Protein AF-0000000076357708 (afdb_homodimer)

Foldseek 3Di:
DPPCVVLVQLVLPADDPVVLQQQAAPQPRAGEDQWWAFPVGHIHHPVRQCVVCVDVVQQADPPPRHHGPPDDGDGDVVSNVVSVVNVVSVPPVCSVVVSSCPVVVVVVVVVVPPDPPDPD/DPPCVVQVQLPLPADDPVVLQQQAAPQPRAGEDQWWAFPVGHIHHPVRQCVVCVDVVQQADPPPRHHGPPDDGDGDVVSNVVSVVNVVSVPPVCSVVVSSCPVVVVVVVVVVPPDPPPPD

InterPro domains:
  IPR001841 Zinc finger, RING-type [PS50089] (25-65)
  IPR001841 Zinc finger, RING-type [SM00184] (25-64)
  IPR013083 Zinc finger, RING/FYVE/PHD-type [G3DSA:3.30.40.10] (8-112)
  IPR017907 Zinc finger, RING-type, conserved site [PS00518] (40-49)
  IPR050143 Tripartite motif-containing [PTHR24103] (23-110)

Secondary structure (DSSP, 8-state):
-------------PPPHHHHHHTB-SSS-SB-SSEEE-TTS-EEEHHHHHHHTSSTT--B-TTT--B--S---EE-HHHHHHHHHHHHHHH-HHHHHHTTS-HHHHHHHHHSSSGGGTT-/-------------PPPHHHHHHTB-SSS-SB-SSEEE-TTS-EEEHHHHHHHT-STT--B-TTT--B--S---EE-HHHHHHHHHHHHHHH-HHHHHHTTS-HHHHHHHHHHSSGG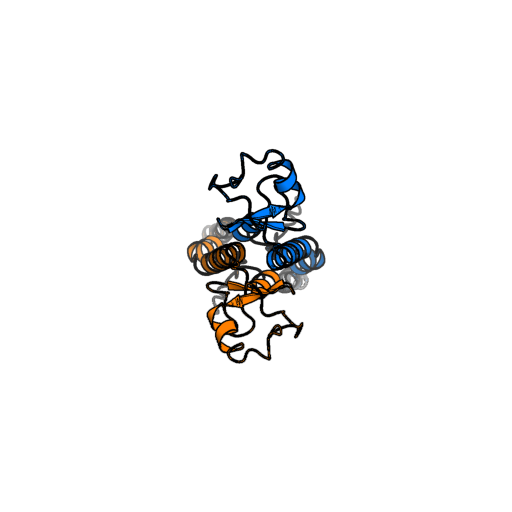GTT-

Sequence (240 aa):
MWFDVAVTLCHQQVAPQPLRTGLTCPVCPDLVKGPVSLVCGHSFCRSCLAGLWERPEAHSCPECRQVCPGGELRAGRPMDNLAEKAQNLSLDPKRGEREHRCDDHREELKSTKVHKERTLMWFDVAVTLCHQQVAPQPLRTGLTCPVCPDLVKGPVSLVCGHSFCRSCLAGLWERPEAHSCPECRQVCPGGELRAGRPMDNLAEKAQNLSLDPKRGEREHRCDDHREELKSTKVHKERTL

Radius of gyration: 24.44 Å; Cα contacts (8 Å, |Δi|>4): 299; chains: 2; bounding box: 42×80×53 Å

Nearest PDB structures (foldseek):
  6yxe-assembly2_B-2  TM=9.081E-01  e=1.737E-06  Hom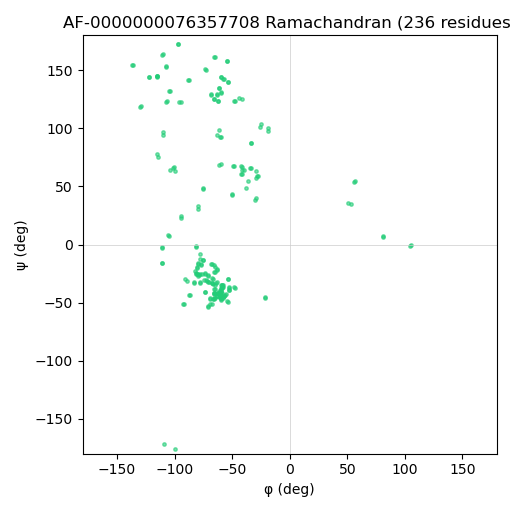o sapiens
  5fer-assembly1_A  TM=8.294E-01  e=1.083E-05  Homo sapiens
  7l3l-assembly1_A  TM=8.867E-01  e=3.002E-04  Homo sapiens
  3lrq-assembly2_B  TM=8.090E-01  e=1.750E-03  Homo sapiens
  7l3l-assembly2_C  TM=7.976E-01  e=1.165E-03  Homo sapiens

Structure (mmCIF, N/CA/C/O backbone):
data_AF-0000000076357708-model_v1
#
loop_
_entity.id
_entity.type
_entity.pdbx_description
1 polymer 'RING-type domain-containing protein'
#
loop_
_atom_site.group_PDB
_atom_site.id
_atom_site.type_symbol
_atom_site.label_atom_id
_atom_site.label_alt_id
_atom_site.label_comp_id
_atom_site.label_asym_id
_atom_site.label_entity_id
_atom_site.label_seq_id
_atom_site.pdbx_PDB_ins_code
_atom_site.Cartn_x
_atom_site.Cartn_y
_atom_site.Cartn_z
_atom_site.occupancy
_atom_site.B_iso_or_equiv
_atom_site.auth_seq_id
_atom_site.auth_comp_id
_atom_site.auth_asym_id
_atom_site.auth_atom_id
_atom_site.pdbx_PDB_model_num
ATOM 1 N N . MET A 1 1 ? 13.078 44.938 7.691 1 23.91 1 MET A N 1
ATOM 2 C CA . MET A 1 1 ? 11.68 44.594 7.883 1 23.91 1 MET A CA 1
ATOM 3 C C . MET A 1 1 ? 11.406 43.156 7.414 1 23.91 1 MET A C 1
ATOM 5 O O . MET A 1 1 ? 11.312 42.906 6.211 1 23.91 1 MET A O 1
ATOM 9 N N . TRP A 1 2 ? 12.062 42.188 8.062 1 26.44 2 TRP A N 1
ATOM 10 C CA . TRP A 1 2 ? 12.117 40.75 7.785 1 26.44 2 TRP A CA 1
ATOM 11 C C . TRP A 1 2 ? 10.727 40.125 7.883 1 26.44 2 TRP A C 1
ATOM 13 O O . TRP A 1 2 ? 10.117 40.125 8.953 1 26.44 2 TRP A O 1
ATOM 23 N N . PHE A 1 3 ? 9.812 40.469 6.934 1 28.86 3 PHE A N 1
ATOM 24 C CA . PHE A 1 3 ? 8.539 39.781 6.758 1 28.86 3 PHE A CA 1
ATOM 25 C C . PHE A 1 3 ? 8.719 38.281 6.891 1 28.86 3 PHE A C 1
ATOM 27 O O . PHE A 1 3 ? 9.32 37.625 6.023 1 28.86 3 PHE A O 1
ATOM 34 N N . ASP A 1 4 ? 9.055 37.969 8.117 1 27.17 4 ASP A N 1
ATOM 35 C CA . ASP A 1 4 ? 9.07 36.531 8.398 1 27.17 4 ASP A CA 1
ATOM 36 C C . ASP A 1 4 ? 7.777 35.875 7.914 1 27.17 4 ASP A C 1
ATOM 38 O O . ASP A 1 4 ? 6.691 36.188 8.414 1 27.17 4 ASP A O 1
ATOM 42 N N . VAL A 1 5 ? 7.586 35.844 6.602 1 30.69 5 VAL A N 1
ATOM 43 C CA . VAL A 1 5 ? 6.523 35 6.09 1 30.69 5 VAL A CA 1
ATOM 44 C C . VAL A 1 5 ? 6.535 33.656 6.84 1 30.69 5 VAL A C 1
ATOM 46 O O . VAL A 1 5 ? 7.508 32.906 6.766 1 30.69 5 VAL A O 1
ATOM 49 N N . ALA A 1 6 ? 6.336 33.812 8.172 1 30.06 6 ALA A N 1
ATOM 50 C CA . ALA A 1 6 ? 6.086 32.531 8.828 1 30.06 6 ALA A CA 1
ATOM 51 C C . ALA A 1 6 ? 5.305 31.578 7.918 1 30.06 6 ALA A C 1
ATOM 53 O O . ALA A 1 6 ? 4.191 31.891 7.492 1 30.06 6 ALA A O 1
ATOM 54 N N . VAL A 1 7 ? 5.984 31.188 6.816 1 30.47 7 VAL A N 1
ATOM 55 C CA . VAL A 1 7 ? 5.355 30.125 6.055 1 30.47 7 VAL A CA 1
ATOM 56 C C . VAL A 1 7 ? 4.758 29.094 7.008 1 30.47 7 VAL A C 1
ATOM 58 O O . VAL A 1 7 ? 5.473 28.5 7.816 1 30.47 7 VAL A O 1
ATOM 61 N N . THR A 1 8 ? 3.795 29.516 7.77 1 33.5 8 THR A N 1
ATOM 62 C CA . THR A 1 8 ? 3.031 28.469 8.438 1 33.5 8 THR A CA 1
ATOM 63 C C . THR A 1 8 ? 3.053 27.172 7.613 1 33.5 8 THR A C 1
ATOM 65 O O . THR A 1 8 ? 2.631 27.172 6.457 1 33.5 8 THR A O 1
ATOM 68 N N . LEU A 1 9 ? 4.23 26.641 7.359 1 37.12 9 LEU A N 1
ATOM 69 C CA . LEU A 1 9 ? 4.289 25.328 6.711 1 37.12 9 LEU A CA 1
ATOM 70 C C . LEU A 1 9 ? 3.074 24.484 7.082 1 37.12 9 LEU A C 1
ATOM 72 O O . LEU A 1 9 ? 3.012 23.922 8.18 1 37.12 9 LEU A O 1
ATOM 76 N N . CYS A 1 10 ? 1.863 25.109 7.176 1 41.31 10 CYS A N 1
ATOM 77 C CA . CYS A 1 10 ? 0.654 24.281 7.199 1 41.31 10 CYS A CA 1
ATOM 78 C C . CYS A 1 10 ? 0.925 22.891 6.648 1 41.31 10 CYS A C 1
ATOM 80 O O . CYS A 1 10 ? 1.603 22.75 5.633 1 41.31 10 CYS A O 1
ATOM 82 N N . HIS A 1 11 ? 1.176 21.875 7.508 1 44.34 11 HIS A N 1
ATOM 83 C CA . HIS A 1 11 ? 1.441 20.469 7.312 1 44.34 11 HIS A CA 1
ATOM 84 C C . HIS A 1 11 ? 0.751 19.938 6.055 1 44.34 11 HIS A C 1
ATOM 86 O O . HIS A 1 11 ? -0.477 19.984 5.953 1 44.34 11 HIS A O 1
ATOM 92 N N . GLN A 1 12 ? 1.092 20.406 4.93 1 50.78 12 GLN A N 1
ATOM 93 C CA . GLN A 1 12 ? 0.783 19.812 3.635 1 50.78 12 GLN A CA 1
ATOM 94 C C . GLN A 1 12 ? 0.553 18.312 3.756 1 50.78 12 GLN A C 1
ATOM 96 O O . GLN A 1 12 ? 1.161 17.656 4.602 1 50.78 12 GLN A O 1
ATOM 101 N N . GLN A 1 13 ? -0.731 17.859 3.707 1 68.5 13 GLN A N 1
ATOM 102 C CA . GLN A 1 13 ? -1.105 16.453 3.896 1 68.5 13 GLN A CA 1
ATOM 103 C C . GLN A 1 13 ? -0.273 15.547 3.004 1 68.5 13 GLN A C 1
ATOM 105 O O . GLN A 1 13 ? -0.75 15.078 1.967 1 68.5 13 GLN A O 1
ATOM 110 N N . VAL A 1 14 ? 1.026 15.789 2.928 1 82.25 14 VAL A N 1
ATOM 111 C CA . VAL A 1 14 ? 1.868 14.812 2.248 1 82.25 14 VAL A CA 1
ATOM 112 C C . VAL A 1 14 ? 1.882 13.508 3.037 1 82.25 14 VAL A C 1
ATOM 114 O O . VAL A 1 14 ? 1.462 13.469 4.195 1 82.25 14 VAL A O 1
ATOM 117 N N . ALA A 1 15 ? 2.281 12.492 2.291 1 90.5 15 ALA A N 1
ATOM 118 C CA . ALA A 1 15 ? 2.393 11.203 2.979 1 90.5 15 ALA A CA 1
ATOM 119 C C . ALA A 1 15 ? 3.432 11.266 4.094 1 90.5 15 ALA A C 1
ATOM 121 O O . ALA A 1 15 ? 4.566 11.695 3.869 1 90.5 15 ALA A O 1
ATOM 122 N N . PRO A 1 16 ? 3.055 10.953 5.281 1 90.81 16 PRO A N 1
ATOM 123 C CA . PRO A 1 16 ? 4.043 10.906 6.359 1 90.81 16 PRO A CA 1
ATOM 124 C C . PRO A 1 16 ? 5.223 9.992 6.039 1 90.81 16 PRO A C 1
ATOM 126 O O . PRO A 1 16 ? 5.074 9.023 5.285 1 90.81 16 PRO A O 1
ATOM 129 N N . GLN A 1 17 ? 6.32 10.188 6.672 1 91.25 17 GLN A N 1
ATOM 130 C CA . GLN A 1 17 ? 7.586 9.562 6.316 1 91.25 17 GLN A CA 1
ATOM 131 C C . GLN A 1 17 ? 7.48 8.039 6.387 1 91.25 17 GLN A C 1
ATOM 133 O O . GLN A 1 17 ? 7.922 7.34 5.473 1 91.25 17 GLN A O 1
ATOM 138 N N . PRO A 1 18 ? 6.922 7.441 7.43 1 94.12 18 PRO A N 1
ATOM 139 C CA . PRO A 1 18 ? 6.844 5.977 7.465 1 94.12 18 PRO A CA 1
ATOM 140 C C . PRO A 1 18 ? 6.055 5.402 6.289 1 94.12 18 PRO A C 1
ATOM 142 O O . PRO A 1 18 ? 6.406 4.344 5.766 1 94.12 18 PRO A O 1
ATOM 145 N N . LEU A 1 19 ? 5.008 6.098 5.906 1 96 19 LEU A N 1
ATOM 146 C CA . LEU A 1 19 ? 4.227 5.633 4.77 1 96 19 LEU A CA 1
ATOM 147 C C . LEU A 1 19 ? 4.973 5.879 3.461 1 96 19 LEU A C 1
ATOM 149 O O . LEU A 1 19 ? 4.965 5.027 2.568 1 96 19 LEU A O 1
ATOM 153 N N . ARG A 1 20 ? 5.602 7.02 3.359 1 95.75 20 ARG A N 1
ATOM 154 C CA . ARG A 1 20 ? 6.367 7.324 2.154 1 95.75 20 ARG A CA 1
ATOM 155 C C . ARG A 1 20 ? 7.488 6.309 1.947 1 95.75 20 ARG A C 1
ATOM 157 O O . ARG A 1 20 ? 7.715 5.848 0.828 1 95.75 20 ARG A O 1
ATOM 164 N N . THR A 1 21 ? 8.172 6.02 2.973 1 96.69 21 THR A N 1
ATOM 165 C CA . THR A 1 21 ? 9.258 5.047 2.889 1 96.69 21 THR A CA 1
ATOM 166 C C . THR A 1 21 ? 8.734 3.691 2.42 1 96.69 21 THR A C 1
ATOM 168 O O . THR A 1 21 ? 9.383 3.02 1.613 1 96.69 21 THR A O 1
ATOM 171 N N . GLY A 1 22 ? 7.535 3.318 2.889 1 97.31 22 GLY A N 1
ATOM 172 C CA . GLY A 1 22 ? 6.93 2.055 2.494 1 97.31 22 GLY A CA 1
ATOM 173 C C . GLY A 1 22 ? 6.512 2.023 1.037 1 97.31 22 GLY A C 1
ATOM 174 O O . GLY A 1 22 ? 6.309 0.95 0.466 1 97.31 22 GLY A O 1
ATOM 175 N N . LEU A 1 23 ? 6.434 3.191 0.442 1 98.19 23 LEU A N 1
ATOM 176 C CA . LEU A 1 23 ? 6.004 3.305 -0.948 1 98.19 23 LEU A CA 1
ATOM 177 C C . LEU A 1 23 ? 7.188 3.611 -1.859 1 98.19 23 LEU A C 1
ATOM 179 O O . LEU A 1 23 ? 7.012 3.838 -3.059 1 98.19 23 LEU A O 1
ATOM 183 N N . THR A 1 24 ? 8.383 3.557 -1.309 1 98.25 24 THR A N 1
ATOM 184 C CA . THR A 1 24 ? 9.602 3.904 -2.033 1 98.25 24 THR A CA 1
ATOM 185 C C . THR A 1 24 ? 10.375 2.646 -2.418 1 98.25 24 THR A C 1
ATOM 187 O O . THR A 1 24 ? 10.508 1.721 -1.615 1 98.25 24 THR A O 1
ATOM 190 N N . CYS A 1 25 ? 10.781 2.564 -3.6 1 98.38 25 CYS A N 1
ATOM 191 C CA . CYS A 1 25 ? 11.641 1.483 -4.059 1 98.38 25 CYS A CA 1
ATOM 192 C C . CYS A 1 25 ? 13.023 1.589 -3.434 1 98.38 25 CYS A C 1
ATOM 194 O O . CYS A 1 25 ? 13.711 2.598 -3.6 1 98.38 25 CYS A O 1
ATOM 196 N N . PRO A 1 26 ? 13.484 0.534 -2.863 1 97.62 26 PRO A N 1
ATOM 197 C CA . PRO A 1 26 ? 14.805 0.614 -2.223 1 97.62 26 PRO A CA 1
ATOM 198 C C . PRO A 1 26 ? 15.953 0.618 -3.23 1 97.62 26 PRO A C 1
ATOM 200 O O . PRO A 1 26 ? 17.094 0.924 -2.873 1 97.62 26 PRO A O 1
ATOM 203 N N . VAL A 1 27 ? 15.742 0.317 -4.387 1 96.81 27 VAL A N 1
ATOM 204 C CA . VAL A 1 27 ? 16.797 0.231 -5.402 1 96.81 27 VAL A CA 1
ATOM 205 C C . VAL A 1 27 ? 17 1.603 -6.039 1 96.81 27 VAL A C 1
ATOM 207 O O . VAL A 1 27 ? 18.141 2.064 -6.164 1 96.81 27 VAL A O 1
ATOM 210 N N . CYS A 1 28 ? 15.992 2.441 -6.426 1 97.56 28 CYS A N 1
ATOM 211 C CA . CYS A 1 28 ? 16.109 3.744 -7.066 1 97.56 28 CYS A CA 1
ATOM 212 C C . CYS A 1 28 ? 15.68 4.859 -6.121 1 97.56 28 CYS A C 1
ATOM 214 O O . CYS A 1 28 ? 15.906 6.039 -6.398 1 97.56 28 CYS A O 1
ATOM 216 N N . PRO A 1 29 ? 15.289 4.77 -5.145 1 97.06 29 PRO A N 1
ATOM 217 C CA . PRO A 1 29 ? 14.789 5.59 -4.043 1 97.06 29 PRO A CA 1
ATOM 218 C C . PRO A 1 29 ? 13.688 6.559 -4.48 1 97.06 29 PRO A C 1
ATOM 220 O O . PRO A 1 29 ? 13.68 7.719 -4.062 1 97.06 29 PRO A O 1
ATOM 223 N N . ASP A 1 30 ? 12.828 6.195 -5.414 1 97.88 30 ASP A N 1
ATOM 224 C CA . ASP A 1 30 ? 11.609 6.883 -5.812 1 97.88 30 ASP A CA 1
ATOM 225 C C . ASP A 1 30 ? 10.367 6.094 -5.395 1 97.88 30 ASP A C 1
ATOM 227 O O . ASP A 1 30 ? 10.469 4.922 -5.031 1 97.88 30 ASP A O 1
ATOM 231 N N . LEU A 1 31 ? 9.242 6.875 -5.438 1 98.31 31 LEU A N 1
ATOM 232 C CA . LEU A 1 31 ? 8 6.121 -5.309 1 98.31 31 LEU A CA 1
ATOM 233 C C . LEU A 1 31 ? 7.934 5 -6.34 1 98.31 31 LEU A C 1
ATOM 235 O O . LEU A 1 31 ? 8.32 5.195 -7.496 1 98.31 31 LEU A O 1
ATOM 239 N N . VAL A 1 32 ? 7.441 3.893 -5.883 1 98.38 32 VAL A N 1
ATOM 240 C CA . VAL A 1 32 ? 7.426 2.721 -6.754 1 98.38 32 VAL A CA 1
ATOM 241 C C . VAL A 1 32 ? 6.609 3.021 -8.008 1 98.38 32 VAL A C 1
ATOM 243 O O . VAL A 1 32 ? 5.602 3.729 -7.945 1 98.38 32 VAL A O 1
ATOM 246 N N . LYS A 1 33 ? 7.051 2.484 -9.125 1 97.06 33 LYS A N 1
ATOM 247 C CA . LYS A 1 33 ? 6.379 2.533 -10.422 1 97.06 33 LYS A CA 1
ATOM 248 C C . LYS A 1 33 ? 6.258 1.141 -11.031 1 97.06 33 LYS A C 1
ATOM 250 O O . LYS A 1 33 ? 7.27 0.507 -11.352 1 97.06 33 LYS A O 1
ATOM 255 N N . GLY A 1 34 ? 4.945 0.666 -11.273 1 96.31 34 GLY A N 1
ATOM 256 C CA . GLY A 1 34 ? 4.781 -0.706 -11.727 1 96.31 34 GLY A CA 1
ATOM 257 C C . GLY A 1 34 ? 5.41 -1.723 -10.789 1 96.31 34 GLY A C 1
ATOM 258 O O . GLY A 1 34 ? 6.234 -2.535 -11.211 1 96.31 34 GLY A O 1
ATOM 259 N N . PRO A 1 35 ? 5.039 -1.644 -9.609 1 96.81 35 PRO A N 1
ATOM 260 C CA . PRO A 1 35 ? 5.766 -2.391 -8.578 1 96.81 35 PRO A CA 1
ATOM 261 C C . PRO A 1 35 ? 5.5 -3.893 -8.641 1 96.81 35 PRO A C 1
ATOM 263 O O . PRO A 1 35 ? 4.438 -4.316 -9.109 1 96.81 35 PRO A O 1
ATOM 266 N N . VAL A 1 36 ? 6.48 -4.613 -8.227 1 94.44 36 VAL A N 1
ATOM 267 C CA . VAL A 1 36 ? 6.363 -6.035 -7.922 1 94.44 36 VAL A CA 1
ATOM 268 C C . VAL A 1 36 ? 6.773 -6.289 -6.473 1 94.44 36 VAL A C 1
ATOM 270 O O . VAL A 1 36 ? 7.621 -5.582 -5.926 1 94.44 36 VAL A O 1
ATOM 273 N N . SER A 1 37 ? 6.094 -7.211 -5.867 1 92.5 37 SER A N 1
ATOM 274 C CA . SER A 1 37 ? 6.402 -7.547 -4.484 1 92.5 37 SER A CA 1
ATOM 275 C C . SER A 1 37 ? 6.922 -8.977 -4.367 1 92.5 37 SER A C 1
ATOM 277 O O . SER A 1 37 ? 6.52 -9.852 -5.133 1 92.5 37 SER A O 1
ATOM 279 N N . LEU A 1 38 ? 7.828 -9.125 -3.441 1 90.5 38 LEU A N 1
ATOM 280 C CA . LEU A 1 38 ? 8.406 -10.438 -3.16 1 90.5 38 LEU A CA 1
ATOM 281 C C . LEU A 1 38 ? 7.715 -11.094 -1.977 1 90.5 38 LEU A C 1
ATOM 283 O O . LEU A 1 38 ? 6.875 -10.477 -1.318 1 90.5 38 LEU A O 1
ATOM 287 N N . VAL A 1 39 ? 8.062 -12.359 -1.733 1 87.69 39 VAL A N 1
ATOM 288 C CA . VAL A 1 39 ? 7.414 -13.141 -0.688 1 87.69 39 VAL A CA 1
ATOM 289 C C . VAL A 1 39 ? 7.727 -12.539 0.68 1 87.69 39 VAL A C 1
ATOM 291 O O . VAL A 1 39 ? 6.949 -12.695 1.627 1 87.69 39 VAL A O 1
ATOM 294 N N . CYS A 1 40 ? 8.82 -11.789 0.857 1 90.19 40 CYS A N 1
ATOM 295 C CA . CYS A 1 40 ? 9.211 -11.18 2.121 1 90.19 40 CYS A CA 1
ATOM 296 C C . CYS A 1 40 ? 8.375 -9.938 2.41 1 90.19 40 CYS A C 1
ATOM 298 O O . CYS A 1 40 ? 8.383 -9.422 3.531 1 90.19 40 CYS A O 1
ATOM 300 N N . GLY A 1 41 ? 7.719 -9.414 1.396 1 91.81 41 GLY A N 1
ATOM 301 C CA . GLY A 1 41 ? 6.859 -8.258 1.602 1 91.81 41 GLY A CA 1
ATOM 302 C C . GLY A 1 41 ? 7.473 -6.969 1.096 1 91.81 41 GLY A C 1
ATOM 303 O O . GLY A 1 41 ? 6.824 -5.918 1.122 1 91.81 41 GLY A O 1
ATOM 304 N N . HIS A 1 42 ? 8.648 -7.012 0.574 1 94.12 42 HIS A N 1
ATOM 305 C CA . HIS A 1 42 ? 9.258 -5.816 0.005 1 94.12 42 HIS A CA 1
ATOM 306 C C . HIS A 1 42 ? 8.875 -5.645 -1.461 1 94.12 42 HIS A C 1
ATOM 308 O O . HIS A 1 42 ? 8.758 -6.629 -2.195 1 94.12 42 HIS A O 1
ATOM 314 N N . SER A 1 43 ? 8.656 -4.418 -1.841 1 95.88 43 SER A N 1
ATOM 315 C CA . SER A 1 43 ? 8.258 -4.082 -3.203 1 95.88 43 SER A CA 1
ATOM 316 C C . SER A 1 43 ? 9.32 -3.248 -3.904 1 95.88 43 SER A C 1
ATOM 318 O O . SER A 1 43 ? 10.008 -2.445 -3.268 1 95.88 43 SER A O 1
ATOM 320 N N . PHE A 1 44 ? 9.445 -3.49 -5.125 1 96.62 44 PHE A N 1
ATOM 321 C CA . PHE A 1 44 ? 10.375 -2.812 -6.02 1 96.62 44 PHE A CA 1
ATOM 322 C C . PHE A 1 44 ? 9.703 -2.465 -7.34 1 96.62 44 PHE A C 1
ATOM 324 O O . PHE A 1 44 ? 8.734 -3.109 -7.738 1 96.62 44 PHE A O 1
ATOM 331 N N . CYS A 1 45 ? 10.297 -1.418 -7.914 1 97.31 45 CYS A N 1
ATOM 332 C CA . CYS A 1 45 ? 9.906 -1.291 -9.312 1 97.31 45 CYS A CA 1
ATOM 333 C C . CYS A 1 45 ? 10.234 -2.559 -10.086 1 97.31 45 CYS A C 1
ATOM 335 O O . CYS A 1 45 ? 11.289 -3.16 -9.883 1 97.31 45 CYS A O 1
ATOM 337 N N . ARG A 1 46 ? 9.375 -2.893 -10.977 1 95.44 46 ARG A N 1
ATOM 338 C CA . ARG A 1 46 ? 9.648 -4.062 -11.805 1 95.44 46 ARG A CA 1
ATOM 339 C C . ARG A 1 46 ? 10.969 -3.91 -12.547 1 95.44 46 ARG A C 1
ATOM 341 O O . ARG A 1 46 ? 11.773 -4.848 -12.602 1 95.44 46 ARG A O 1
ATOM 348 N N . SER A 1 47 ? 11.195 -2.746 -13.102 1 94.44 47 SER A N 1
ATOM 349 C CA . SER A 1 47 ? 12.406 -2.494 -13.867 1 94.44 47 SER A CA 1
ATOM 350 C C . SER A 1 47 ? 13.648 -2.572 -12.984 1 94.44 47 SER A C 1
ATOM 352 O O . SER A 1 47 ? 14.688 -3.088 -13.406 1 94.44 47 SER A O 1
ATOM 354 N N . CYS A 1 48 ? 13.578 -2.096 -11.781 1 94.5 48 CYS A N 1
ATOM 355 C CA . CYS A 1 48 ? 14.703 -2.139 -10.852 1 94.5 48 CYS A CA 1
ATOM 356 C C . CYS A 1 48 ? 15.055 -3.576 -10.492 1 94.5 48 CYS A C 1
ATOM 358 O O . CYS A 1 48 ? 16.234 -3.949 -10.492 1 94.5 48 CYS A O 1
ATOM 360 N N . LEU A 1 49 ? 14.07 -4.344 -10.195 1 92.88 49 LEU A N 1
ATOM 361 C CA . LEU A 1 49 ? 14.328 -5.727 -9.805 1 92.88 49 LEU A CA 1
ATOM 362 C C . LEU A 1 49 ? 14.891 -6.523 -10.977 1 92.88 49 LEU A C 1
ATOM 364 O O . LEU A 1 49 ? 15.797 -7.34 -10.797 1 92.88 49 LEU A O 1
ATOM 368 N N . ALA A 1 50 ? 14.219 -6.34 -12.117 1 89.88 50 ALA A N 1
ATOM 369 C CA . ALA A 1 50 ? 14.68 -7.043 -13.312 1 89.88 50 ALA A CA 1
ATOM 370 C C . ALA A 1 50 ? 16.156 -6.785 -13.562 1 89.88 50 ALA A C 1
ATOM 372 O O . ALA A 1 50 ? 16.906 -7.691 -13.945 1 89.88 50 ALA A O 1
ATOM 373 N N . GLY A 1 51 ? 16.547 -5.594 -13.328 1 87.75 51 GLY A N 1
ATOM 374 C CA . GLY A 1 51 ? 17.953 -5.223 -13.508 1 87.75 51 GLY A CA 1
ATOM 375 C C . GLY A 1 51 ? 18.875 -5.918 -12.523 1 87.75 51 GLY A C 1
ATOM 376 O O . GLY A 1 51 ? 19.984 -6.301 -12.883 1 87.75 51 GLY A O 1
ATOM 377 N N . LEU A 1 52 ? 18.453 -6.148 -11.367 1 88.19 52 LEU A N 1
ATOM 378 C CA . LEU A 1 52 ? 19.266 -6.738 -10.312 1 88.19 52 LEU A CA 1
ATOM 379 C C . LEU A 1 52 ? 19.297 -8.258 -10.43 1 88.19 52 LEU A C 1
ATOM 381 O O . LEU A 1 52 ? 20.266 -8.906 -10.039 1 88.19 52 LEU A O 1
ATOM 385 N N . TRP A 1 53 ? 18.172 -8.828 -10.898 1 86 53 TRP A N 1
ATOM 386 C CA . TRP A 1 53 ? 18.047 -10.281 -10.945 1 86 53 TRP A CA 1
ATOM 387 C C . TRP A 1 53 ? 18.438 -10.82 -12.312 1 86 53 TRP A C 1
ATOM 389 O O . TRP A 1 53 ? 18.031 -11.914 -12.703 1 86 53 TRP A O 1
ATOM 399 N N . GLU A 1 54 ? 19.203 -10.172 -13.125 1 78.88 54 GLU A N 1
ATOM 400 C CA . GLU A 1 54 ? 19.656 -10.602 -14.445 1 78.88 54 GLU A CA 1
ATOM 401 C C . GLU A 1 54 ? 20.312 -11.977 -14.391 1 78.88 54 GLU A C 1
ATOM 403 O O . GLU A 1 54 ? 20.234 -12.75 -15.344 1 78.88 54 GLU A O 1
ATOM 408 N N . ARG A 1 55 ? 20.922 -12.281 -13.203 1 68.44 55 ARG A N 1
ATOM 409 C CA . ARG A 1 55 ? 21.5 -13.625 -13.102 1 68.44 55 ARG A CA 1
ATOM 410 C C . ARG A 1 55 ? 20.656 -14.5 -12.18 1 68.44 55 ARG A C 1
ATOM 412 O O . ARG A 1 55 ? 20.234 -14.062 -11.109 1 68.44 55 ARG A O 1
ATOM 419 N N . PRO A 1 56 ? 20.219 -15.539 -12.656 1 59.03 56 PRO A N 1
ATOM 420 C CA . PRO A 1 56 ? 19.281 -16.438 -11.992 1 59.03 56 PRO A CA 1
ATOM 421 C C . PRO A 1 56 ? 19.672 -16.766 -10.555 1 59.03 56 PRO A C 1
ATOM 423 O O . PRO A 1 56 ? 18.812 -16.984 -9.703 1 59.03 56 PRO A O 1
ATOM 426 N N . GLU A 1 57 ? 20.969 -16.906 -10.398 1 60.72 57 GLU A N 1
ATOM 427 C CA . GLU A 1 57 ? 21.391 -17.516 -9.141 1 60.72 57 GLU A CA 1
ATOM 428 C C . GLU A 1 57 ? 21.031 -16.625 -7.949 1 60.72 57 GLU A C 1
ATOM 430 O O . GLU A 1 57 ? 20.891 -17.125 -6.828 1 60.72 57 GLU A O 1
ATOM 435 N N . ALA A 1 58 ? 20.797 -15.32 -8.281 1 62.06 58 ALA A N 1
ATOM 436 C CA . ALA A 1 58 ? 20.672 -14.531 -7.059 1 62.06 58 ALA A CA 1
ATOM 437 C C . ALA A 1 58 ? 19.266 -13.969 -6.902 1 62.06 58 ALA A C 1
ATOM 439 O O . ALA A 1 58 ? 18.922 -12.953 -7.508 1 62.06 58 ALA A O 1
ATOM 440 N N . HIS A 1 59 ? 18.25 -14.852 -6.5 1 83.81 59 HIS A N 1
ATOM 441 C CA . HIS A 1 59 ? 16.922 -14.281 -6.312 1 83.81 59 HIS A CA 1
ATOM 442 C C . HIS A 1 59 ? 16.641 -14.023 -4.84 1 83.81 59 HIS A C 1
ATOM 444 O O . HIS A 1 59 ? 15.883 -14.773 -4.207 1 83.81 59 HIS A O 1
ATOM 450 N N . SER A 1 60 ? 17.469 -13.148 -4.359 1 88.88 60 SER A N 1
ATOM 451 C CA . SER A 1 60 ? 17.188 -12.68 -3.006 1 88.88 60 SER A CA 1
ATOM 452 C C . SER A 1 60 ? 16.656 -11.25 -3.01 1 88.88 60 SER A C 1
ATOM 454 O O . SER A 1 60 ? 16.922 -10.492 -3.949 1 88.88 60 SER A O 1
ATOM 456 N N . CYS A 1 61 ? 15.945 -10.977 -2.053 1 92.75 61 CYS A N 1
ATOM 457 C CA . CYS A 1 61 ? 15.414 -9.625 -1.925 1 92.75 61 CYS A CA 1
ATOM 458 C C . CYS A 1 61 ? 16.547 -8.617 -1.754 1 92.75 61 CYS A C 1
ATOM 460 O O . CYS A 1 61 ? 17.359 -8.742 -0.843 1 92.75 61 CYS A O 1
ATOM 462 N N . PRO A 1 62 ? 16.578 -7.59 -2.506 1 92.81 62 PRO A N 1
ATOM 463 C CA . PRO A 1 62 ? 17.625 -6.578 -2.377 1 92.81 62 PRO A CA 1
ATOM 464 C C . PRO A 1 62 ? 17.609 -5.879 -1.019 1 92.81 62 PRO A C 1
ATOM 466 O O . PRO A 1 62 ? 18.625 -5.328 -0.589 1 92.81 62 PRO A O 1
ATOM 469 N N . GLU A 1 63 ? 16.5 -5.926 -0.391 1 94.56 63 GLU A N 1
ATOM 470 C CA . GLU A 1 63 ? 16.359 -5.195 0.865 1 94.56 63 GLU A CA 1
ATOM 471 C C . GLU A 1 63 ? 16.719 -6.074 2.061 1 94.56 63 GLU A C 1
ATOM 473 O O . GLU A 1 63 ? 17.547 -5.699 2.883 1 94.56 63 GLU A O 1
ATOM 478 N N . CYS A 1 64 ? 16.188 -7.25 2.211 1 94.06 64 CYS A N 1
ATOM 479 C CA . CYS A 1 64 ? 16.359 -8.047 3.42 1 94.06 64 CYS A CA 1
ATOM 480 C C . CYS A 1 64 ? 17.219 -9.273 3.15 1 94.06 64 CYS A C 1
ATOM 482 O O . CYS A 1 64 ? 17.578 -10.008 4.078 1 94.06 64 CYS A O 1
ATOM 484 N N . ARG A 1 65 ? 17.438 -9.672 1.917 1 92 65 ARG A N 1
ATOM 485 C CA . ARG A 1 65 ? 18.328 -10.727 1.454 1 92 65 ARG A CA 1
ATOM 486 C C . ARG A 1 65 ? 17.672 -12.094 1.598 1 92 65 ARG A C 1
ATOM 488 O O . ARG A 1 65 ? 18.328 -13.125 1.459 1 92 65 ARG A O 1
ATOM 495 N N . GLN A 1 66 ? 16.469 -12.039 1.937 1 91.44 66 GLN A N 1
ATOM 496 C CA . GLN A 1 66 ? 15.766 -13.32 1.939 1 91.44 66 GLN A CA 1
ATOM 497 C C . GLN A 1 66 ? 15.734 -13.938 0.543 1 91.44 66 GLN A C 1
ATOM 499 O O . GLN A 1 66 ? 15.469 -13.242 -0.44 1 91.44 66 GLN A O 1
ATOM 504 N N . VAL A 1 67 ? 16.031 -15.219 0.507 1 88.81 67 VAL A N 1
ATOM 505 C CA . VAL A 1 67 ? 15.992 -15.922 -0.77 1 88.81 67 VAL A CA 1
ATOM 506 C C . VAL A 1 67 ? 14.555 -15.977 -1.285 1 88.81 67 VAL A C 1
ATOM 508 O O . VAL A 1 67 ? 13.633 -16.281 -0.53 1 88.81 67 VAL A O 1
ATOM 511 N N . CYS A 1 68 ? 14.406 -15.508 -2.467 1 85.69 68 CYS A N 1
ATOM 512 C CA . CYS A 1 68 ? 13.102 -15.516 -3.119 1 85.69 68 CYS A CA 1
ATOM 513 C C . CYS A 1 68 ? 13.07 -16.516 -4.266 1 85.69 68 CYS A C 1
ATOM 515 O O . CYS A 1 68 ? 13.703 -16.297 -5.301 1 85.69 68 CYS A O 1
ATOM 517 N N . PRO A 1 69 ? 12.602 -17.719 -3.93 1 72.88 69 PRO A N 1
ATOM 518 C CA . PRO A 1 69 ? 12.586 -18.703 -5.02 1 72.88 69 PRO A CA 1
ATOM 519 C C . PRO A 1 69 ? 11.984 -18.141 -6.305 1 72.88 69 PRO A C 1
ATOM 521 O O . PRO A 1 69 ? 11.148 -17.234 -6.258 1 72.88 69 PRO A O 1
ATOM 524 N N . GLY A 1 70 ? 12.75 -18.203 -7.375 1 62.78 70 GLY A N 1
ATOM 525 C CA . GLY A 1 70 ? 12.453 -17.797 -8.734 1 62.78 70 GLY A CA 1
ATOM 526 C C . GLY A 1 70 ? 11.016 -18.062 -9.141 1 62.78 70 GLY A C 1
ATOM 527 O O . GLY A 1 70 ? 10.672 -19.188 -9.516 1 62.78 70 GLY A O 1
ATOM 528 N N . GLY A 1 71 ? 10.031 -17.5 -8.297 1 60.84 71 GLY A N 1
ATOM 529 C CA . GLY A 1 71 ? 8.625 -17.609 -8.641 1 60.84 71 GLY A CA 1
ATOM 530 C C . GLY A 1 71 ? 8.008 -16.297 -9.062 1 60.84 71 GLY A C 1
ATOM 531 O O . GLY A 1 71 ? 8.719 -15.328 -9.328 1 60.84 71 GLY A O 1
ATOM 532 N N . GLU A 1 72 ? 6.652 -16.391 -9.203 1 63.19 72 GLU A N 1
ATOM 533 C CA . GLU A 1 72 ? 5.824 -15.344 -9.797 1 63.19 72 GLU A CA 1
ATOM 534 C C . GLU A 1 72 ? 5.867 -14.062 -8.969 1 63.19 72 GLU A C 1
ATOM 536 O O . GLU A 1 72 ? 5.516 -14.07 -7.789 1 63.19 72 GLU A O 1
ATOM 541 N N . LEU A 1 73 ? 6.812 -13.195 -9.422 1 78.12 73 LEU A N 1
ATOM 542 C CA . LEU A 1 73 ? 6.668 -11.805 -9 1 78.12 73 LEU A CA 1
ATOM 543 C C . LEU A 1 73 ? 5.211 -11.367 -9.062 1 78.12 73 LEU A C 1
ATOM 545 O O . LEU A 1 73 ? 4.484 -11.742 -9.984 1 78.12 73 LEU A O 1
ATOM 549 N N . ARG A 1 74 ? 4.828 -10.891 -7.918 1 80.81 74 ARG A N 1
ATOM 550 C CA . ARG A 1 74 ? 3.432 -10.461 -7.895 1 80.81 74 ARG A CA 1
ATOM 551 C C . ARG A 1 74 ? 3.314 -8.961 -8.148 1 80.81 74 ARG A C 1
ATOM 553 O O . ARG A 1 74 ? 4.023 -8.164 -7.535 1 80.81 74 ARG A O 1
ATOM 560 N N . ALA A 1 75 ? 2.496 -8.766 -9.25 1 86.69 75 ALA A N 1
ATOM 561 C CA . ALA A 1 75 ? 2.213 -7.359 -9.508 1 86.69 75 ALA A CA 1
ATOM 562 C C . ALA A 1 75 ? 1.512 -6.715 -8.312 1 86.69 75 ALA A C 1
ATOM 564 O O . ALA A 1 75 ? 0.594 -7.301 -7.734 1 86.69 75 ALA A O 1
ATOM 565 N N . GLY A 1 76 ? 2.043 -5.605 -7.93 1 92.12 76 GLY A N 1
ATOM 566 C CA . GLY A 1 76 ? 1.496 -4.902 -6.777 1 92.12 76 GLY A CA 1
ATOM 567 C C . GLY A 1 76 ? 0.601 -3.738 -7.16 1 92.12 76 GLY A C 1
ATOM 568 O O . GLY A 1 76 ? 0.898 -2.588 -6.836 1 92.12 76 GLY A O 1
ATOM 569 N N . ARG A 1 77 ? -0.566 -4.039 -7.789 1 92.88 77 ARG A N 1
ATOM 570 C CA . ARG A 1 77 ? -1.46 -2.98 -8.25 1 92.88 77 ARG A CA 1
ATOM 571 C C . ARG A 1 77 ? -1.916 -2.105 -7.086 1 92.88 77 ARG A C 1
ATOM 573 O O . ARG A 1 77 ? -1.964 -0.88 -7.203 1 92.88 77 ARG A O 1
ATOM 580 N N . PRO A 1 78 ? -2.227 -2.744 -5.953 1 96 78 PRO A N 1
ATOM 581 C CA . PRO A 1 78 ? -2.566 -1.872 -4.824 1 96 78 PRO A CA 1
ATOM 582 C C . PRO A 1 78 ? -1.437 -0.911 -4.461 1 96 78 PRO A C 1
ATOM 584 O O . PRO A 1 78 ? -1.694 0.238 -4.09 1 96 78 PRO A O 1
ATOM 587 N N . MET A 1 79 ? -0.184 -1.366 -4.566 1 96.88 79 MET A N 1
ATOM 588 C CA . MET A 1 79 ? 0.973 -0.52 -4.289 1 96.88 79 MET A CA 1
ATOM 589 C C . MET A 1 79 ? 1.07 0.617 -5.305 1 96.88 79 MET A C 1
ATOM 591 O O . MET A 1 79 ? 1.418 1.744 -4.945 1 96.88 79 MET A O 1
ATOM 595 N N . ASP A 1 80 ? 0.825 0.3 -6.52 1 97.25 80 ASP A N 1
ATOM 596 C CA . ASP A 1 80 ? 0.802 1.316 -7.566 1 97.25 80 ASP A CA 1
ATOM 597 C C . ASP A 1 80 ? -0.228 2.4 -7.262 1 97.25 80 ASP A C 1
ATOM 599 O O . ASP A 1 80 ? 0.064 3.592 -7.375 1 97.25 80 ASP A O 1
ATOM 603 N N . ASN A 1 81 ? -1.405 2.037 -6.863 1 96.56 81 ASN A N 1
ATOM 604 C CA . ASN A 1 81 ? -2.477 2.961 -6.512 1 96.56 81 ASN A CA 1
ATOM 605 C C . ASN A 1 81 ? -2.07 3.879 -5.359 1 96.56 81 ASN A C 1
ATOM 607 O O . ASN A 1 81 ? -2.299 5.09 -5.418 1 96.56 81 ASN A O 1
ATOM 611 N N . LEU A 1 82 ? -1.481 3.283 -4.344 1 97.94 82 LEU A N 1
ATOM 612 C CA . LEU A 1 82 ? -1.076 4.062 -3.178 1 97.94 82 LEU A CA 1
ATOM 613 C C . LEU A 1 82 ? 0.03 5.047 -3.539 1 97.94 82 LEU A C 1
ATOM 615 O O . LEU A 1 82 ? 0.029 6.188 -3.072 1 97.94 82 LEU A O 1
ATOM 619 N N . ALA A 1 83 ? 0.977 4.574 -4.328 1 98.06 83 ALA A N 1
ATOM 620 C CA . ALA A 1 83 ? 2.055 5.457 -4.766 1 98.06 83 ALA A CA 1
ATOM 621 C C . ALA A 1 83 ? 1.506 6.648 -5.543 1 98.06 83 ALA A C 1
ATOM 623 O O . ALA A 1 83 ? 1.976 7.777 -5.379 1 98.06 83 ALA A O 1
ATOM 624 N N . GLU A 1 84 ? 0.555 6.395 -6.355 1 97.12 84 GLU A N 1
ATOM 625 C CA . GLU A 1 84 ? -0.083 7.465 -7.113 1 97.12 84 GLU A CA 1
ATOM 626 C C . GLU A 1 84 ? -0.783 8.453 -6.188 1 97.12 84 GLU A C 1
ATOM 628 O O . GLU A 1 84 ? -0.704 9.672 -6.391 1 97.12 84 GLU A O 1
ATOM 633 N N . LYS A 1 85 ? -1.472 7.953 -5.254 1 96.19 85 LYS A N 1
ATOM 634 C CA . LYS A 1 85 ? -2.137 8.828 -4.289 1 96.19 85 LYS A CA 1
ATOM 635 C C . LYS A 1 85 ? -1.125 9.672 -3.527 1 96.19 85 LYS A C 1
ATOM 637 O O . LYS A 1 85 ? -1.345 10.867 -3.312 1 96.19 85 LYS A O 1
ATOM 642 N N . ALA A 1 86 ? -0.063 9.055 -3.135 1 95.94 86 ALA A N 1
ATOM 643 C CA . ALA A 1 86 ? 0.999 9.781 -2.445 1 95.94 86 ALA A CA 1
ATOM 644 C C . ALA A 1 86 ? 1.579 10.883 -3.332 1 95.94 86 ALA A C 1
ATOM 646 O O . ALA A 1 86 ? 1.828 12 -2.869 1 95.94 86 ALA A O 1
ATOM 647 N N . GLN A 1 87 ? 1.784 10.562 -4.547 1 95.06 87 GLN A N 1
ATOM 648 C CA . GLN A 1 87 ? 2.314 11.531 -5.5 1 95.06 87 GLN A CA 1
ATOM 649 C C . GLN A 1 87 ? 1.358 12.703 -5.68 1 95.06 87 GLN A C 1
ATOM 651 O O . GLN A 1 87 ? 1.788 13.859 -5.715 1 95.06 87 GLN A O 1
ATOM 656 N N . ASN A 1 88 ? 0.059 12.453 -5.758 1 93.69 88 ASN A N 1
ATOM 657 C CA . ASN A 1 88 ? -0.956 13.477 -5.965 1 93.69 88 ASN A CA 1
ATOM 658 C C . ASN A 1 88 ? -1.068 14.406 -4.754 1 93.69 88 ASN A C 1
ATOM 660 O O . ASN A 1 88 ? -1.373 15.594 -4.902 1 93.69 88 ASN A O 1
ATOM 664 N N . LEU A 1 89 ? -0.829 13.836 -3.57 1 89.06 89 LEU A N 1
ATOM 665 C CA . LEU A 1 89 ? -0.812 14.641 -2.354 1 89.06 89 LEU A CA 1
ATOM 666 C C . LEU A 1 89 ? 0.322 15.664 -2.393 1 89.06 89 LEU A C 1
ATOM 668 O O . LEU A 1 89 ? 0.191 16.766 -1.851 1 89.06 89 LEU A O 1
ATOM 672 N N . SER A 1 90 ? 1.378 15.312 -3.002 1 84.88 90 SER A N 1
ATOM 673 C CA . SER A 1 90 ? 2.553 16.172 -3.057 1 84.88 90 SER A CA 1
ATOM 674 C C . SER A 1 90 ? 2.402 17.25 -4.129 1 84.88 90 SER A C 1
ATOM 676 O O . SER A 1 90 ? 3.068 18.281 -4.074 1 84.88 90 SER A O 1
ATOM 678 N N . LEU A 1 91 ? 1.594 17 -5.137 1 81.69 91 LEU A N 1
ATOM 679 C CA . LEU A 1 91 ? 1.463 17.922 -6.266 1 81.69 91 LEU A CA 1
ATOM 680 C C . LEU A 1 91 ? 0.349 18.922 -6.02 1 81.69 91 LEU A C 1
ATOM 682 O O . LEU A 1 91 ? 0.235 19.922 -6.746 1 81.69 91 LEU A O 1
ATOM 686 N N . ASP A 1 92 ? -0.639 18.625 -5.312 1 67.44 92 ASP A N 1
ATOM 687 C CA . ASP A 1 92 ? -1.77 19.531 -5.129 1 67.44 92 ASP A CA 1
ATOM 688 C C . ASP A 1 92 ? -1.325 20.844 -4.48 1 67.44 92 ASP A C 1
ATOM 690 O O . ASP A 1 92 ? -1.029 20.875 -3.285 1 67.44 92 ASP A O 1
ATOM 694 N N . PRO A 1 93 ? -1.007 21.828 -5.336 1 57.22 93 PRO A N 1
ATOM 695 C CA . PRO A 1 93 ? -0.652 23.156 -4.855 1 57.22 93 PRO A CA 1
ATOM 696 C C . PRO A 1 93 ? -1.714 23.75 -3.934 1 57.22 93 PRO A C 1
ATOM 698 O O . PRO A 1 93 ? -1.385 24.516 -3.016 1 57.22 93 PRO A O 1
ATOM 701 N N . LYS A 1 94 ? -2.939 23.656 -4.457 1 56.88 94 LYS A N 1
ATOM 702 C CA . LYS A 1 94 ? -4.008 24.297 -3.689 1 56.88 94 LYS A CA 1
ATOM 703 C C . LYS A 1 94 ? -4.051 23.766 -2.26 1 56.88 94 LYS A C 1
ATOM 705 O O . LYS A 1 94 ? -4.531 24.453 -1.352 1 56.88 94 LYS A O 1
ATOM 710 N N . ARG A 1 95 ? -3.887 22.453 -2.336 1 51.62 95 ARG A N 1
ATOM 711 C CA . ARG A 1 95 ? -3.82 21.906 -0.981 1 51.62 95 ARG A CA 1
ATOM 712 C C . ARG A 1 95 ? -2.676 22.531 -0.196 1 51.62 95 ARG A C 1
ATOM 714 O O . ARG A 1 95 ? -2.809 22.812 1 1 51.62 95 ARG A O 1
ATOM 721 N N . GLY A 1 96 ? -1.7 22.75 -1.063 1 45.5 96 GLY A N 1
ATOM 722 C CA . GLY A 1 96 ? -0.612 23.516 -0.47 1 45.5 96 GLY A CA 1
ATOM 723 C C . GLY A 1 96 ? -0.987 24.953 -0.162 1 45.5 96 GLY A C 1
ATOM 724 O O . GLY A 1 96 ? -0.51 25.516 0.818 1 45.5 96 GLY A O 1
ATOM 725 N N . GLU A 1 97 ? -1.615 25.562 -1.125 1 47.41 97 GLU A N 1
ATOM 726 C CA . GLU A 1 97 ? -2.018 26.953 -0.972 1 47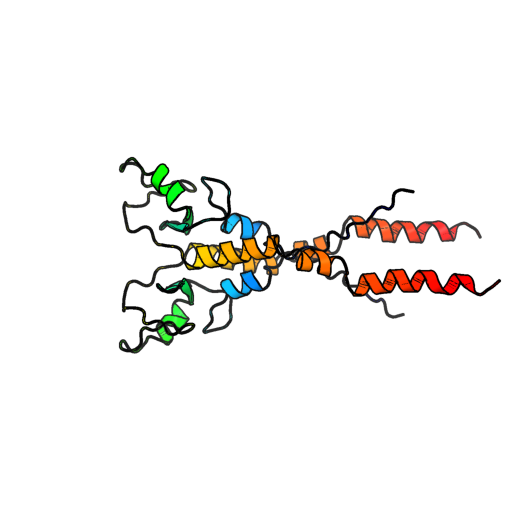.41 97 GLU A CA 1
ATOM 727 C C . GLU A 1 97 ? -3.16 27.094 0.028 1 47.41 97 GLU A C 1
ATOM 729 O O . GLU A 1 97 ? -3.262 28.094 0.729 1 47.41 97 GLU A O 1
ATOM 734 N N . ARG A 1 98 ? -4.223 26.312 -0.232 1 46.28 98 ARG A N 1
ATOM 735 C CA . ARG A 1 98 ? -5.387 26.438 0.639 1 46.28 98 ARG A CA 1
ATOM 736 C C . ARG A 1 98 ? -4.996 26.281 2.104 1 46.28 98 ARG A C 1
ATOM 738 O O . ARG A 1 98 ? -5.664 26.812 2.992 1 46.28 98 ARG A O 1
ATOM 745 N N . GLU A 1 99 ? -4.094 25.391 2.113 1 43.47 99 GLU A N 1
ATOM 746 C CA . GLU A 1 99 ? -3.699 25.156 3.498 1 43.47 99 GLU A CA 1
ATOM 747 C C . GLU A 1 99 ? -2.92 26.344 4.055 1 43.47 99 GLU A C 1
ATOM 749 O O . GLU A 1 99 ? -2.527 26.344 5.223 1 43.47 99 GLU A O 1
ATOM 754 N N . HIS A 1 100 ? -2.283 27.031 3.146 1 42.56 100 HIS A N 1
ATOM 755 C CA . HIS A 1 100 ? -1.694 28.281 3.619 1 42.56 100 HIS A CA 1
ATOM 756 C C . HIS A 1 100 ? -2.764 29.234 4.156 1 42.56 100 HIS A C 1
ATOM 758 O O . HIS A 1 100 ? -2.459 30.141 4.918 1 42.56 100 HIS A O 1
ATOM 764 N N . ARG A 1 101 ? -3.887 29.344 3.5 1 39.31 101 ARG A N 1
ATOM 765 C CA . ARG A 1 101 ? -4.914 30.188 4.102 1 39.31 101 ARG A CA 1
ATOM 766 C C . ARG A 1 101 ? -5.574 29.484 5.285 1 39.31 101 ARG A C 1
ATOM 768 O O . ARG A 1 101 ? -6.48 28.672 5.105 1 39.31 101 ARG A O 1
ATOM 775 N N . CYS A 1 102 ? -4.781 28.984 6.09 1 39.91 102 CYS A N 1
ATOM 776 C CA . CYS A 1 102 ? -5.582 28.547 7.23 1 39.91 102 CYS A CA 1
ATOM 777 C C . CYS A 1 102 ? -6.754 29.484 7.469 1 39.91 102 CYS A C 1
ATOM 779 O O . CYS A 1 102 ? -6.559 30.703 7.605 1 39.91 102 CYS A O 1
ATOM 781 N N . ASP A 1 103 ? -7.836 29.188 6.789 1 36.72 103 ASP A N 1
ATOM 782 C CA . ASP A 1 103 ? -9.016 30.031 6.91 1 36.72 103 ASP A CA 1
ATOM 783 C C . ASP A 1 103 ? -8.984 30.828 8.211 1 36.72 103 ASP A C 1
ATOM 785 O O . ASP A 1 103 ? -9.43 31.984 8.258 1 36.72 103 ASP A O 1
ATOM 789 N N . ASP A 1 104 ? -8.641 30.031 9.266 1 37.72 104 ASP A N 1
ATOM 790 C CA . ASP A 1 104 ? -8.734 30.719 10.555 1 37.72 104 ASP A CA 1
ATOM 791 C C . ASP A 1 104 ? -7.641 31.766 10.703 1 37.72 104 ASP A C 1
ATOM 793 O O . ASP A 1 104 ? -7.711 32.625 11.586 1 37.72 104 ASP A O 1
ATOM 797 N N . HIS A 1 105 ? -6.461 31.391 10.031 1 39.38 105 HIS A N 1
ATOM 798 C CA . HIS A 1 105 ? -5.438 32.406 10.203 1 39.38 105 HIS A CA 1
ATOM 799 C C . HIS A 1 105 ? -5.742 33.656 9.359 1 39.38 105 HIS A C 1
ATOM 801 O O . HIS A 1 105 ? -5.035 34.656 9.445 1 39.38 105 HIS A O 1
ATOM 807 N N . ARG A 1 106 ? -6.457 33.375 8.367 1 38.31 106 ARG A N 1
ATOM 808 C CA . ARG A 1 106 ? -6.805 34.594 7.621 1 38.31 106 ARG A CA 1
ATOM 809 C C . ARG A 1 106 ? -7.57 35.562 8.5 1 38.31 106 ARG A C 1
ATOM 811 O O . ARG A 1 106 ? -7.422 36.781 8.359 1 38.31 106 ARG A O 1
ATOM 818 N N . GLU A 1 107 ? -8.344 34.938 9.328 1 38.59 107 GLU A N 1
ATOM 819 C CA . GLU A 1 107 ? -9.258 35.844 10.016 1 38.59 107 GLU A CA 1
ATOM 820 C C . GLU A 1 107 ? -8.562 36.594 11.148 1 38.59 107 GLU A C 1
ATOM 822 O O . GLU A 1 107 ? -9.039 37.656 11.602 1 38.59 107 GLU A O 1
ATOM 827 N N . GLU A 1 108 ? -7.496 35.969 11.664 1 40.59 108 GLU A N 1
ATOM 828 C CA . GLU A 1 108 ? -6.934 36.594 12.852 1 40.59 108 GLU A CA 1
ATOM 829 C C . GLU A 1 108 ? -6.102 37.812 12.469 1 40.59 108 GLU A C 1
ATOM 831 O O . GLU A 1 108 ? -5.875 38.719 13.297 1 40.59 108 GLU A O 1
ATOM 836 N N . LEU A 1 109 ? -5.469 37.656 11.258 1 38.22 109 LEU A N 1
ATOM 837 C CA . LEU A 1 109 ? -4.652 38.844 10.93 1 38.22 109 LEU A CA 1
ATOM 838 C C . LEU A 1 109 ? -5.527 40.062 10.688 1 38.22 109 LEU A C 1
ATOM 840 O O . LEU A 1 109 ? -5.074 41.188 10.852 1 38.22 109 LEU A O 1
ATOM 844 N N . LYS A 1 110 ? -6.746 39.781 10.203 1 39.12 110 LYS A N 1
ATOM 845 C CA . LYS A 1 110 ? -7.574 40.938 9.844 1 39.12 110 LYS A CA 1
ATOM 846 C C . LYS A 1 110 ? -8.078 41.656 11.086 1 39.12 110 LYS A C 1
ATOM 848 O O . LYS A 1 110 ? -8.391 42.844 11.031 1 39.12 110 LYS A O 1
ATOM 853 N N . SER A 1 111 ? -8.25 40.812 12.133 1 39.66 111 SER A N 1
ATOM 854 C CA . SER A 1 111 ? -8.977 41.438 13.234 1 39.66 111 SER A CA 1
ATOM 855 C C . SER A 1 111 ? -8.055 42.281 14.109 1 39.66 111 SER A C 1
ATOM 857 O O . SER A 1 111 ? -8.523 43.062 14.945 1 39.66 111 SER A O 1
ATOM 859 N N . THR A 1 112 ? -6.781 41.938 14.039 1 39.62 112 THR A N 1
ATOM 860 C CA . THR A 1 112 ? -5.977 42.719 14.977 1 39.62 112 THR A CA 1
ATOM 861 C C . THR A 1 112 ? -5.68 44.094 14.422 1 39.62 112 THR A C 1
ATOM 863 O O . THR A 1 112 ? -5.098 44.938 15.109 1 39.62 112 THR A O 1
ATOM 866 N N . LYS A 1 113 ? -5.879 44.312 13.086 1 38.75 113 LYS A N 1
ATOM 867 C CA . LYS A 1 113 ? -5.508 45.625 12.531 1 38.75 113 LYS A CA 1
ATOM 868 C C . LYS A 1 113 ? -6.578 46.656 12.812 1 38.75 113 LYS A C 1
ATOM 870 O O . LYS A 1 113 ? -6.402 47.844 12.492 1 38.75 113 LYS A O 1
ATOM 875 N N . VAL A 1 114 ? -7.789 46.188 13.125 1 34.25 114 VAL A N 1
ATOM 876 C CA . VAL A 1 114 ? -8.859 47.156 12.961 1 34.25 114 VAL A CA 1
ATOM 877 C C . VAL A 1 114 ? -8.727 48.25 14.016 1 34.25 114 VAL A C 1
ATOM 879 O O . VAL A 1 114 ? -9.055 49.406 13.758 1 34.25 114 VAL A O 1
ATOM 882 N N . HIS A 1 115 ? -8.609 47.844 15.219 1 36.56 115 HIS A N 1
ATOM 883 C CA . HIS A 1 115 ? -9.258 48.781 16.125 1 36.56 115 HIS A CA 1
ATOM 884 C C . HIS A 1 115 ? -8.344 49.969 16.422 1 36.56 115 HIS A C 1
ATOM 886 O O . HIS A 1 115 ? -8.641 50.75 17.312 1 36.56 115 HIS A O 1
ATOM 892 N N . LYS A 1 116 ? -7.152 49.969 15.883 1 38.31 116 LYS A N 1
ATOM 893 C CA . LYS A 1 116 ? -6.359 51.031 16.469 1 38.31 116 LYS A CA 1
ATOM 894 C C . LYS A 1 116 ? -6.738 52.375 15.867 1 38.31 116 LYS A C 1
ATOM 896 O O . LYS A 1 116 ? -6.137 53.406 16.203 1 38.31 116 LYS A O 1
ATOM 901 N N . GLU A 1 117 ? -7.562 52.344 14.836 1 40.66 117 GLU A N 1
ATOM 902 C CA . GLU A 1 117 ? -7.617 53.625 14.125 1 40.66 117 GLU A CA 1
ATOM 903 C C . GLU A 1 117 ? -8.422 54.656 14.906 1 40.66 117 GLU A C 1
ATOM 905 O O . GLU A 1 117 ? -8.453 55.844 14.539 1 40.66 117 GLU A O 1
ATOM 910 N N . ARG A 1 118 ? -9.383 54.219 15.648 1 34.38 118 ARG A N 1
ATOM 911 C CA . ARG A 1 118 ? -10.352 55.312 15.758 1 34.38 118 ARG A CA 1
ATOM 912 C C . ARG A 1 118 ? -9.906 56.344 16.781 1 34.38 118 ARG A C 1
ATOM 914 O O . ARG A 1 118 ? -10.516 57.406 16.906 1 34.38 118 ARG A O 1
ATOM 921 N N . THR A 1 119 ? -9.133 55.969 17.766 1 34.28 119 THR A N 1
ATOM 922 C CA . THR A 1 119 ? -9.227 56.938 18.844 1 34.28 119 THR A CA 1
ATOM 923 C C . THR A 1 119 ? -8.352 58.156 18.547 1 34.28 119 THR A C 1
ATOM 925 O O . THR A 1 119 ? -8 58.906 19.469 1 34.28 119 THR A O 1
ATOM 928 N N . LEU A 1 120 ? -8.188 58.562 17.312 1 29.91 120 LEU A N 1
ATOM 929 C CA . LEU A 1 120 ? -7.688 59.938 17.344 1 29.91 120 LEU A CA 1
ATOM 930 C C . LEU A 1 120 ? -8.789 60.906 17.703 1 29.91 120 LEU A C 1
ATOM 932 O O . LEU A 1 120 ? -9.898 60.844 17.156 1 29.91 120 LEU A O 1
ATOM 936 N N . MET B 1 1 ? -13.867 32.844 30.938 1 23.44 1 MET B N 1
ATOM 937 C CA . MET B 1 1 ? -12.445 32.75 30.625 1 23.44 1 MET B CA 1
ATOM 938 C C . MET B 1 1 ? -12.148 31.516 29.781 1 23.44 1 MET B C 1
ATOM 940 O O . MET B 1 1 ? -12.055 30.406 30.297 1 23.44 1 MET B O 1
ATOM 944 N N . TRP B 1 2 ? -12.797 31.453 28.609 1 26.17 2 TRP B N 1
ATOM 945 C CA . TRP B 1 2 ? -12.812 30.391 27.625 1 26.17 2 TRP B CA 1
ATOM 946 C C . TRP B 1 2 ? -11.406 30.109 27.094 1 26.17 2 TRP B C 1
ATOM 948 O O . TRP B 1 2 ? -10.805 30.984 26.469 1 26.17 2 TRP B O 1
ATOM 958 N N . PHE B 1 3 ? -10.523 29.531 27.953 1 28.19 3 PHE B N 1
ATOM 959 C CA . PHE B 1 3 ? -9.227 29 27.531 1 28.19 3 PHE B CA 1
ATOM 960 C C . PHE B 1 3 ? -9.352 28.234 26.234 1 28.19 3 PHE B C 1
ATOM 962 O O . PHE B 1 3 ? -9.945 27.156 26.203 1 28.19 3 PHE B O 1
ATOM 969 N N . ASP B 1 4 ? -9.648 29.047 25.234 1 27.23 4 ASP B N 1
ATOM 970 C CA . ASP B 1 4 ? -9.602 28.438 23.906 1 27.23 4 ASP B CA 1
ATOM 971 C C . ASP B 1 4 ? -8.305 27.641 23.719 1 27.23 4 ASP B C 1
ATOM 973 O O . ASP B 1 4 ? -7.215 28.203 23.75 1 27.23 4 ASP B O 1
ATOM 977 N N . VAL B 1 5 ? -8.18 26.562 24.469 1 30.72 5 VAL B N 1
ATOM 978 C CA . VAL B 1 5 ? -7.105 25.641 24.125 1 30.72 5 VAL B CA 1
ATOM 979 C C . VAL B 1 5 ? -7.02 25.469 22.609 1 30.72 5 VAL B C 1
ATOM 981 O O . VAL B 1 5 ? -7.961 24.984 21.984 1 30.72 5 VAL B O 1
ATOM 984 N N . ALA B 1 6 ? -6.773 26.625 21.969 1 30.16 6 ALA B N 1
ATOM 985 C CA . ALA B 1 6 ? -6.434 26.422 20.578 1 30.16 6 ALA B CA 1
ATOM 986 C C . ALA B 1 6 ? -5.656 25.109 20.391 1 30.16 6 ALA B C 1
ATOM 988 O O . ALA B 1 6 ? -4.57 24.953 20.953 1 30.16 6 ALA B O 1
ATOM 989 N N . VAL B 1 7 ? -6.371 24.016 20.656 1 30.56 7 VAL B N 1
ATOM 990 C CA . VAL B 1 7 ? -5.734 22.75 20.297 1 30.56 7 VAL B CA 1
ATOM 991 C C . VAL B 1 7 ? -5.059 22.906 18.938 1 30.56 7 VAL B C 1
ATOM 993 O O . VAL B 1 7 ? -5.715 23.203 17.938 1 30.56 7 VAL B O 1
ATOM 996 N N . THR B 1 8 ? -4.082 23.766 18.875 1 33.69 8 THR B N 1
ATOM 997 C CA . THR B 1 8 ? -3.254 23.672 17.672 1 33.69 8 THR B CA 1
ATOM 998 C C . THR B 1 8 ? -3.264 22.234 17.141 1 33.69 8 THR B C 1
ATOM 1000 O O . THR B 1 8 ? -2.908 21.297 17.844 1 33.69 8 THR B O 1
ATOM 1003 N N . LEU B 1 9 ? -4.441 21.719 16.812 1 37.25 9 LEU B N 1
ATOM 1004 C CA . LEU B 1 9 ? -4.469 20.422 16.156 1 37.25 9 LEU B CA 1
ATOM 1005 C C . LEU B 1 9 ? -3.207 20.203 15.336 1 37.25 9 LEU B C 1
ATOM 1007 O O . LEU B 1 9 ? -3.076 20.75 14.234 1 37.25 9 LEU B O 1
ATOM 1011 N N . CYS B 1 10 ? -2.031 20.609 15.852 1 41.28 10 CYS B N 1
ATOM 1012 C CA . CYS B 1 10 ? -0.771 20.156 15.273 1 41.28 10 CYS B CA 1
ATOM 1013 C C . CYS B 1 10 ? -0.977 18.906 14.43 1 41.28 10 CYS B C 1
ATOM 1015 O O . CYS B 1 10 ? -1.722 18 14.82 1 41.28 10 CYS B O 1
ATOM 1017 N N . HIS B 1 11 ? -1.053 19.031 13.086 1 44.25 11 HIS B N 1
ATOM 1018 C CA . HIS B 1 11 ? -1.189 18.047 12 1 44.25 11 HIS B CA 1
ATOM 1019 C C . HIS B 1 11 ? -0.567 16.719 12.383 1 44.25 11 HIS B C 1
ATOM 1021 O O . HIS B 1 11 ? 0.646 16.625 12.594 1 44.25 11 HIS B O 1
ATOM 1027 N N . GLN B 1 12 ? -0.985 16.125 13.43 1 50.59 12 GLN B N 1
ATOM 1028 C CA . GLN B 1 12 ? -0.712 14.719 13.734 1 50.59 12 GLN B CA 1
ATOM 1029 C C . GLN B 1 12 ? -0.451 13.914 12.469 1 50.59 12 GLN B C 1
ATOM 1031 O O . GLN B 1 12 ? -1.044 14.188 11.422 1 50.59 12 GLN B O 1
ATOM 1036 N N . GLN B 1 13 ? 0.843 13.633 12.148 1 68.31 13 GLN B N 1
ATOM 1037 C CA . GLN B 1 13 ? 1.252 12.953 10.914 1 68.31 13 GLN B CA 1
ATOM 1038 C C . GLN B 1 13 ? 0.448 11.68 10.703 1 68.31 13 GLN B C 1
ATOM 1040 O O . GLN B 1 13 ? 0.945 10.578 10.945 1 68.31 13 GLN B O 1
ATOM 1045 N N . VAL B 1 14 ? -0.861 11.742 10.945 1 82.38 14 VAL B N 1
ATOM 1046 C CA . VAL B 1 14 ? -1.673 10.594 10.555 1 82.38 14 VAL B CA 1
ATOM 1047 C C . VAL B 1 14 ? -1.658 10.445 9.031 1 82.38 14 VAL B C 1
ATOM 1049 O O . VAL B 1 14 ? -1.253 11.367 8.32 1 82.38 14 VAL B O 1
ATOM 1052 N N . ALA B 1 15 ? -2.025 9.227 8.664 1 90.56 15 ALA B N 1
ATOM 1053 C CA . ALA B 1 15 ? -2.111 9.008 7.223 1 90.56 15 ALA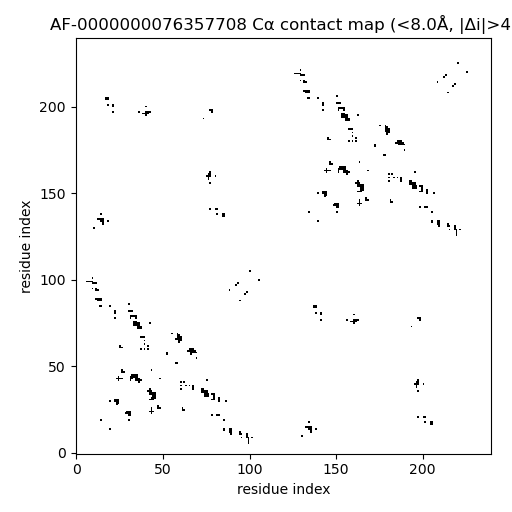 B CA 1
ATOM 1054 C C . ALA B 1 15 ? -3.166 9.906 6.59 1 90.56 15 ALA B C 1
ATOM 1056 O O . ALA B 1 15 ? -4.309 9.953 7.051 1 90.56 15 ALA B O 1
ATOM 1057 N N . PRO B 1 16 ? -2.791 10.68 5.637 1 90.88 16 PRO B N 1
ATOM 1058 C CA . PRO B 1 16 ? -3.793 11.492 4.938 1 90.88 16 PRO B CA 1
ATOM 1059 C C . PRO B 1 16 ? -4.945 10.656 4.383 1 90.88 16 PRO B C 1
ATOM 1061 O O . PRO B 1 16 ? -4.762 9.477 4.062 1 90.88 16 PRO B O 1
ATOM 1064 N N . GLN B 1 17 ? -6.059 11.258 4.152 1 91.31 17 GLN B N 1
ATOM 1065 C CA . GLN B 1 17 ? -7.301 10.562 3.846 1 91.31 17 GLN B CA 1
ATOM 1066 C C . GLN B 1 17 ? -7.156 9.711 2.586 1 91.31 17 GLN B C 1
ATOM 1068 O O . GLN B 1 17 ? -7.566 8.547 2.564 1 91.31 17 GLN B O 1
ATOM 1073 N N . PRO B 1 18 ? -6.605 10.211 1.481 1 94.19 18 PRO B N 1
ATOM 1074 C CA . PRO B 1 18 ? -6.488 9.367 0.29 1 94.19 18 PRO B CA 1
ATOM 1075 C C . PRO B 1 18 ? -5.668 8.102 0.54 1 94.19 18 PRO B C 1
ATOM 1077 O O . PRO B 1 18 ? -5.988 7.039 0.002 1 94.19 18 PRO B O 1
ATOM 1080 N N . LEU B 1 19 ? -4.629 8.242 1.332 1 95.94 19 LEU B N 1
ATOM 1081 C CA . LEU B 1 19 ? -3.818 7.074 1.649 1 95.94 19 LEU B CA 1
ATOM 1082 C C . LEU B 1 19 ? -4.551 6.148 2.619 1 95.94 19 LEU B C 1
ATOM 1084 O O . LEU B 1 19 ? -4.512 4.926 2.469 1 95.94 19 LEU B O 1
ATOM 1088 N N . ARG B 1 20 ? -5.215 6.734 3.588 1 95.69 20 ARG B N 1
ATOM 1089 C CA . ARG B 1 20 ? -5.969 5.926 4.539 1 95.69 20 ARG B CA 1
ATOM 1090 C C . ARG B 1 20 ? -7.059 5.125 3.836 1 95.69 20 ARG B C 1
ATOM 1092 O O . ARG B 1 20 ? -7.262 3.943 4.133 1 95.69 20 ARG B O 1
ATOM 1099 N N . THR B 1 21 ? -7.75 5.754 2.977 1 96.75 21 THR B N 1
ATOM 1100 C CA . THR B 1 21 ? -8.805 5.078 2.232 1 96.75 21 THR B CA 1
ATOM 1101 C C . THR B 1 21 ? -8.242 3.906 1.436 1 96.75 21 THR B C 1
ATOM 1103 O O . THR B 1 21 ? -8.859 2.84 1.37 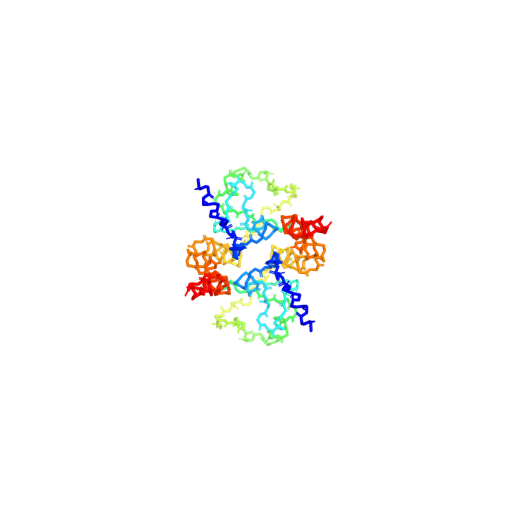1 96.75 21 THR B O 1
ATOM 1106 N N . GLY B 1 22 ? -7.043 4.09 0.859 1 97.38 22 GLY B N 1
ATOM 1107 C CA . GLY B 1 22 ? -6.398 3.035 0.093 1 97.38 22 GLY B CA 1
ATOM 1108 C C . GLY B 1 22 ? -5.961 1.858 0.946 1 97.38 22 GLY B C 1
ATOM 1109 O O . GLY B 1 22 ? -5.727 0.764 0.43 1 97.38 22 GLY B O 1
ATOM 1110 N N . LEU B 1 23 ? -5.898 2.096 2.244 1 98.19 23 LEU B N 1
ATOM 1111 C CA . LEU B 1 23 ? -5.453 1.06 3.172 1 98.19 23 LEU B CA 1
ATOM 1112 C C . LEU B 1 23 ? -6.637 0.479 3.941 1 98.19 23 LEU B C 1
ATOM 1114 O O . LEU B 1 23 ? -6.453 -0.354 4.832 1 98.19 23 LEU B O 1
ATOM 1118 N N . THR B 1 24 ? -7.832 0.861 3.57 1 98.31 24 THR B N 1
ATOM 1119 C CA . THR B 1 24 ? -9.047 0.454 4.262 1 98.31 24 THR B CA 1
ATOM 1120 C C . THR B 1 24 ? -9.789 -0.622 3.469 1 98.31 24 THR B C 1
ATOM 1122 O O . THR B 1 24 ? -9.898 -0.531 2.244 1 98.31 24 THR B O 1
ATOM 1125 N N . CYS B 1 25 ? -10.172 -1.628 4.098 1 98.38 25 CYS B N 1
ATOM 1126 C CA . CYS B 1 25 ? -11 -2.662 3.486 1 98.38 25 CYS B CA 1
ATOM 1127 C C . CYS B 1 25 ? -12.391 -2.131 3.176 1 98.38 25 CYS B C 1
ATOM 1129 O O . CYS B 1 25 ? -13.102 -1.676 4.074 1 98.38 25 CYS B O 1
ATOM 1131 N N . PRO B 1 26 ? -12.828 -2.324 1.987 1 97.69 26 PRO B N 1
ATOM 1132 C CA . PRO B 1 26 ? -14.156 -1.796 1.65 1 97.69 26 PRO B CA 1
ATOM 1133 C C . PRO B 1 26 ? -15.289 -2.631 2.236 1 97.69 26 PRO B C 1
ATOM 1135 O O . PRO B 1 26 ? -16.438 -2.191 2.25 1 97.69 26 PRO B O 1
ATOM 1138 N N . VAL B 1 27 ? -15.062 -3.742 2.688 1 96.81 27 VAL B N 1
ATOM 1139 C CA . VAL B 1 27 ? -16.094 -4.633 3.211 1 96.81 27 VAL B CA 1
ATOM 1140 C C . VAL B 1 27 ? -16.344 -4.328 4.688 1 96.81 27 VAL B C 1
ATOM 1142 O O . VAL B 1 27 ? -17.484 -4.184 5.117 1 96.81 27 VAL B O 1
ATOM 1145 N N . CYS B 1 28 ? -15.352 -4.102 5.613 1 97.56 28 CYS B N 1
ATOM 1146 C CA . CYS B 1 28 ? -15.492 -3.844 7.043 1 97.56 28 CYS B CA 1
ATOM 1147 C C . CYS B 1 28 ? -15.102 -2.406 7.375 1 97.56 28 CYS B C 1
ATOM 1149 O O . CYS B 1 28 ? -15.375 -1.93 8.477 1 97.56 28 CYS B O 1
ATOM 1151 N N . PRO B 1 29 ? -14.742 -1.669 6.734 1 97.12 29 PRO B N 1
ATOM 1152 C CA . PRO B 1 29 ? -14.273 -0.281 6.742 1 97.12 29 PRO B CA 1
ATOM 1153 C C . PRO B 1 29 ? -13.195 -0.028 7.801 1 97.12 29 PRO B C 1
ATOM 1155 O O . PRO B 1 29 ? -13.234 0.998 8.484 1 97.12 29 PRO B O 1
ATOM 1158 N N . ASP B 1 30 ? -12.312 -0.966 8.07 1 97.81 30 ASP B N 1
ATOM 1159 C CA . ASP B 1 30 ? -11.102 -0.846 8.883 1 97.81 30 ASP B CA 1
ATOM 1160 C C . ASP B 1 30 ? -9.852 -0.956 8.023 1 97.81 30 ASP B C 1
ATOM 1162 O O . ASP B 1 30 ? -9.922 -1.371 6.863 1 97.81 30 ASP B O 1
ATOM 1166 N N . LEU B 1 31 ? -8.734 -0.491 8.68 1 98.31 31 LEU B N 1
ATOM 1167 C CA . LEU B 1 31 ? -7.477 -0.806 8.016 1 98.31 31 LEU B CA 1
ATOM 1168 C C . LEU B 1 31 ? -7.371 -2.301 7.734 1 98.31 31 LEU B C 1
ATOM 1170 O O . LEU B 1 31 ? -7.746 -3.123 8.57 1 98.31 31 LEU B O 1
ATOM 1174 N N . VAL B 1 32 ? -6.855 -2.58 6.574 1 98.38 32 VAL B N 1
ATOM 1175 C CA . VAL B 1 32 ? -6.797 -3.979 6.16 1 98.38 32 VAL B CA 1
ATOM 1176 C C . VAL B 1 32 ? -5.973 -4.781 7.164 1 98.38 32 VAL B C 1
ATOM 1178 O O . VAL B 1 32 ? -4.98 -4.285 7.699 1 98.38 32 VAL B O 1
ATOM 1181 N N . LYS B 1 33 ? -6.367 -6.023 7.398 1 96.94 33 LYS B N 1
ATOM 1182 C CA . LYS B 1 33 ? -5.68 -7.012 8.227 1 96.94 33 LYS B CA 1
ATOM 1183 C C . LYS B 1 33 ? -5.516 -8.336 7.477 1 96.94 33 LYS B C 1
ATOM 1185 O O . LYS B 1 33 ? -6.504 -8.992 7.148 1 96.94 33 LYS B O 1
ATOM 1190 N N . GLY B 1 34 ? -4.199 -8.773 7.246 1 96.25 34 GLY B N 1
ATOM 1191 C CA . GLY B 1 34 ? -3.992 -9.953 6.422 1 96.25 34 GLY B CA 1
ATOM 1192 C C . GLY B 1 34 ? -4.609 -9.828 5.039 1 96.25 34 GLY B C 1
ATOM 1193 O O . GLY B 1 34 ? -5.406 -10.672 4.633 1 96.25 34 GLY B O 1
ATOM 1194 N N . PRO B 1 35 ? -4.246 -8.82 4.395 1 96.75 35 PRO B N 1
ATOM 1195 C CA . PRO B 1 35 ? -4.973 -8.461 3.172 1 96.75 35 PRO B CA 1
ATOM 1196 C C . PRO B 1 35 ? -4.664 -9.406 2.008 1 96.75 35 PRO B C 1
ATOM 1198 O O . PRO B 1 35 ? -3.586 -10 1.96 1 96.75 35 PRO B O 1
ATOM 1201 N N . VAL B 1 36 ? -5.633 -9.523 1.167 1 94.44 36 VAL B N 1
ATOM 1202 C CA . VAL B 1 36 ? -5.484 -10.125 -0.152 1 94.44 36 VAL B CA 1
ATOM 1203 C C . VAL B 1 36 ? -5.902 -9.125 -1.229 1 94.44 36 VAL B C 1
ATOM 1205 O O . VAL B 1 36 ? -6.777 -8.289 -1 1 94.44 36 VAL B O 1
ATOM 1208 N N . SER B 1 37 ? -5.211 -9.172 -2.312 1 92.5 37 SER B N 1
ATOM 1209 C CA . SER B 1 37 ? -5.527 -8.273 -3.418 1 92.5 37 SER B CA 1
ATOM 1210 C C . SER B 1 37 ? -6.012 -9.047 -4.641 1 92.5 37 SER B C 1
ATOM 1212 O O . SER B 1 37 ? -5.578 -10.18 -4.875 1 92.5 37 SER B O 1
ATOM 1214 N N . LEU B 1 38 ? -6.918 -8.422 -5.324 1 90.62 38 LEU B N 1
ATOM 1215 C CA . LEU B 1 38 ? -7.469 -9 -6.547 1 90.62 38 LEU B CA 1
ATOM 1216 C C . LEU B 1 38 ? -6.77 -8.43 -7.777 1 90.62 38 LEU B C 1
ATOM 1218 O O . LEU B 1 38 ? -5.957 -7.504 -7.664 1 90.62 38 LEU B O 1
ATOM 1222 N N . VAL B 1 39 ? -7.094 -9 -8.938 1 87.88 39 VAL B N 1
ATOM 1223 C CA . VAL B 1 39 ? -6.434 -8.617 -10.18 1 87.88 39 VAL B CA 1
ATOM 1224 C C . VAL B 1 39 ? -6.781 -7.172 -10.531 1 87.88 39 VAL B C 1
ATOM 1226 O O . VAL B 1 39 ? -6.02 -6.496 -11.219 1 87.88 39 VAL B O 1
ATOM 1229 N N . CYS B 1 40 ? -7.891 -6.617 -10.062 1 90.38 40 CYS B N 1
ATOM 1230 C CA . CYS B 1 40 ? -8.32 -5.25 -10.336 1 90.38 40 CYS B CA 1
ATOM 1231 C C . CYS B 1 40 ? -7.523 -4.25 -9.508 1 90.38 40 CYS B C 1
ATOM 1233 O O . CYS B 1 40 ? -7.559 -3.049 -9.773 1 90.38 40 CYS B O 1
ATOM 1235 N N . GLY B 1 41 ? -6.879 -4.734 -8.469 1 91.94 41 GLY B N 1
ATOM 1236 C CA . GLY B 1 41 ? -6.055 -3.852 -7.656 1 91.94 41 GLY B CA 1
ATOM 1237 C C . GLY B 1 41 ? -6.691 -3.498 -6.328 1 91.94 41 GLY B C 1
ATOM 1238 O O . GLY B 1 41 ? -6.074 -2.826 -5.496 1 91.94 41 GLY B O 1
ATOM 1239 N N . HIS B 1 42 ? -7.852 -3.977 -6.062 1 94.19 42 HIS B N 1
ATOM 1240 C CA . HIS B 1 42 ? -8.484 -3.732 -4.773 1 94.19 42 HIS B CA 1
ATOM 1241 C C . HIS B 1 42 ? -8.086 -4.793 -3.754 1 94.19 42 HIS B C 1
ATOM 1243 O O . HIS B 1 42 ? -7.934 -5.969 -4.102 1 94.19 42 HIS B O 1
ATOM 1249 N N . SER B 1 43 ? -7.898 -4.352 -2.535 1 95.88 43 SER B N 1
ATOM 1250 C CA . SER B 1 43 ? -7.488 -5.23 -1.445 1 95.88 43 SER B CA 1
ATOM 1251 C C . SER B 1 43 ? -8.57 -5.324 -0.373 1 95.88 43 SER B C 1
ATOM 1253 O O . SER B 1 43 ? -9.289 -4.355 -0.127 1 95.88 43 SER B O 1
ATOM 1255 N N . PHE B 1 44 ? -8.656 -6.449 0.165 1 96.56 44 PHE B N 1
ATOM 1256 C CA . PHE B 1 44 ? -9.594 -6.781 1.229 1 96.56 44 PHE B CA 1
ATOM 1257 C C . PHE B 1 44 ? -8.914 -7.617 2.311 1 96.56 44 PHE B C 1
ATOM 1259 O O . PHE B 1 44 ? -7.918 -8.289 2.047 1 96.56 44 PHE B O 1
ATOM 1266 N N . CYS B 1 45 ? -9.531 -7.473 3.494 1 97.31 45 CYS B N 1
ATOM 1267 C CA . CYS B 1 45 ? -9.125 -8.5 4.441 1 97.31 45 CYS B CA 1
ATOM 1268 C C . CYS B 1 45 ? -9.406 -9.898 3.889 1 97.31 45 CYS B C 1
ATOM 1270 O O . CYS B 1 45 ? -10.445 -10.117 3.26 1 97.31 45 CYS B O 1
ATOM 1272 N N . ARG B 1 46 ? -8.531 -10.781 4.16 1 95.38 46 ARG B N 1
ATOM 1273 C CA . ARG B 1 46 ? -8.758 -12.148 3.717 1 95.38 46 ARG B CA 1
ATOM 1274 C C . ARG B 1 46 ? -10.078 -12.688 4.258 1 95.38 46 ARG B C 1
ATOM 1276 O O . ARG B 1 46 ? -10.852 -13.312 3.525 1 95.38 46 ARG B O 1
ATOM 1283 N N . SER B 1 47 ? -10.328 -12.438 5.516 1 94.25 47 SER B N 1
ATOM 1284 C CA . SER B 1 47 ? -11.539 -12.945 6.156 1 94.25 47 SER B CA 1
ATOM 1285 C C . SER B 1 47 ? -12.789 -12.312 5.547 1 94.25 47 SER B C 1
ATOM 1287 O O . SER B 1 47 ? -13.805 -12.992 5.363 1 94.25 47 SER B O 1
ATOM 1289 N N . CYS B 1 48 ? -12.734 -11.062 5.215 1 94.44 48 CYS B N 1
ATOM 1290 C CA . CYS B 1 48 ? -13.875 -10.375 4.609 1 94.44 48 CYS B CA 1
ATOM 1291 C C . CYS B 1 48 ? -14.188 -10.953 3.234 1 94.44 48 CYS B C 1
ATOM 1293 O O . CYS B 1 48 ? -15.352 -11.211 2.918 1 94.44 48 CYS B O 1
ATOM 1295 N N . LEU B 1 49 ? -13.188 -11.141 2.445 1 92.94 49 LEU B N 1
ATOM 1296 C CA . LEU B 1 49 ? -13.414 -11.664 1.104 1 92.94 49 LEU B CA 1
ATOM 1297 C C . LEU B 1 49 ? -13.938 -13.094 1.159 1 92.94 49 LEU B C 1
ATOM 1299 O O . LEU B 1 49 ? -14.828 -13.461 0.388 1 92.94 49 LEU B O 1
ATOM 1303 N N . ALA B 1 50 ? -13.242 -13.875 1.996 1 89.88 50 ALA B N 1
ATOM 1304 C CA . ALA B 1 50 ? -13.672 -15.266 2.141 1 89.88 50 ALA B CA 1
ATOM 1305 C C . ALA B 1 50 ? -15.156 -15.352 2.486 1 89.88 50 ALA B C 1
ATOM 1307 O O . ALA B 1 50 ? -15.867 -16.219 1.981 1 89.88 50 ALA B O 1
ATOM 1308 N N . GLY B 1 51 ? -15.594 -14.477 3.301 1 87.81 51 GLY B N 1
ATOM 1309 C CA . GLY B 1 51 ? -17 -14.43 3.686 1 87.81 51 GLY B CA 1
ATOM 1310 C C . GLY B 1 51 ? -17.922 -14.086 2.535 1 87.81 51 GLY B C 1
ATOM 1311 O O . GLY B 1 51 ? -19.016 -14.625 2.434 1 87.81 51 GLY B O 1
ATOM 1312 N N . LEU B 1 52 ? -17.5 -13.273 1.667 1 88.25 52 LEU B N 1
ATOM 1313 C CA . LEU B 1 52 ? -18.328 -12.812 0.553 1 88.25 52 LEU B CA 1
ATOM 1314 C C . LEU B 1 52 ? -18.297 -13.812 -0.594 1 88.25 52 LEU B C 1
ATOM 1316 O O . LEU B 1 52 ? -19.266 -13.914 -1.356 1 88.25 52 LEU B O 1
ATOM 1320 N N . TRP B 1 53 ? -17.141 -14.492 -0.755 1 86.12 53 TRP B N 1
ATOM 1321 C CA . TRP B 1 53 ? -16.984 -15.391 -1.89 1 86.12 53 TRP B CA 1
ATOM 1322 C C . TRP B 1 53 ? -17.344 -16.828 -1.506 1 86.12 53 TRP B C 1
ATOM 1324 O O . TRP B 1 53 ? -16.891 -17.781 -2.145 1 86.12 53 TRP B O 1
ATOM 1334 N N . GLU B 1 54 ? -18.141 -17.109 -0.527 1 78.75 54 GLU B N 1
ATOM 1335 C CA . GLU B 1 54 ? -18.547 -18.438 -0.081 1 78.75 54 GLU B CA 1
ATOM 1336 C C . GLU B 1 54 ? -19.125 -19.266 -1.23 1 78.75 54 GLU B C 1
ATOM 1338 O O . GLU B 1 54 ? -19 -20.484 -1.262 1 78.75 54 GLU B O 1
ATOM 1343 N N . ARG B 1 55 ? -19.766 -18.516 -2.229 1 68.62 55 ARG B N 1
ATOM 1344 C CA . ARG B 1 55 ? -20.266 -19.281 -3.369 1 68.62 55 ARG B CA 1
ATOM 1345 C C . ARG B 1 55 ? -19.406 -19.047 -4.602 1 68.62 55 ARG B C 1
ATOM 1347 O O . ARG B 1 55 ? -19 -17.922 -4.891 1 68.62 55 ARG B O 1
ATOM 1354 N N . PRO B 1 56 ? -18.922 -20.062 -5.117 1 59.12 56 PRO B N 1
ATOM 1355 C CA . PRO B 1 56 ? -17.953 -20.03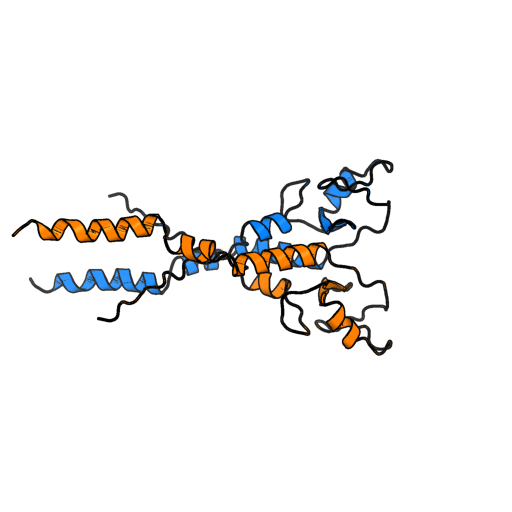1 -6.211 1 59.12 56 PRO B CA 1
ATOM 1356 C C . PRO B 1 56 ? -18.359 -19.109 -7.352 1 59.12 56 PRO B C 1
ATOM 1358 O O . PRO B 1 56 ? -17.5 -18.531 -8.023 1 59.12 56 PRO B O 1
ATOM 1361 N N . GLU B 1 57 ? -19.656 -19.109 -7.59 1 60.84 57 GLU B N 1
ATOM 1362 C CA . GLU B 1 57 ? -20.078 -18.484 -8.844 1 60.84 57 GLU B CA 1
ATOM 1363 C C . GLU B 1 57 ? -19.797 -16.984 -8.836 1 60.84 57 GLU B C 1
ATOM 1365 O O . GLU B 1 57 ? -19.688 -16.359 -9.891 1 60.84 57 GLU B O 1
ATOM 1370 N N . ALA B 1 58 ? -19.578 -16.484 -7.57 1 61.81 58 ALA B N 1
ATOM 1371 C CA . ALA B 1 58 ? -19.516 -15.023 -7.641 1 61.81 58 ALA B CA 1
ATOM 1372 C C . ALA B 1 58 ? -18.141 -14.516 -7.27 1 61.81 58 ALA B C 1
ATOM 1374 O O . ALA B 1 58 ? -17.781 -14.445 -6.086 1 61.81 58 ALA B O 1
ATOM 1375 N N . HIS B 1 59 ? -17.109 -14.609 -8.227 1 84 59 HIS B N 1
ATOM 1376 C CA . HIS B 1 59 ? -15.805 -14.07 -7.863 1 84 59 HIS B CA 1
ATOM 1377 C C . HIS B 1 59 ? -15.555 -12.727 -8.547 1 84 59 HIS B C 1
ATOM 1379 O O . HIS B 1 59 ? -14.797 -12.656 -9.516 1 84 59 HIS B O 1
ATOM 1385 N N . SER B 1 60 ? -16.422 -11.836 -8.133 1 89 60 SER B N 1
ATOM 1386 C CA . SER B 1 60 ? -16.188 -10.461 -8.562 1 89 60 SER B CA 1
ATOM 1387 C C . SER B 1 60 ? -15.695 -9.594 -7.41 1 89 60 SER B C 1
ATOM 1389 O O . SER B 1 60 ? -15.945 -9.906 -6.242 1 89 60 SER B O 1
ATOM 1391 N N . CYS B 1 61 ? -15.008 -8.641 -7.754 1 92.88 61 CYS B N 1
ATOM 1392 C CA . CYS B 1 61 ? -14.523 -7.719 -6.742 1 92.88 61 CYS B CA 1
ATOM 1393 C C . CYS B 1 61 ? -15.672 -7.008 -6.043 1 92.88 61 CYS B C 1
ATOM 1395 O O . CYS B 1 61 ? -16.516 -6.379 -6.699 1 92.88 61 CYS B O 1
ATOM 1397 N N . PRO B 1 62 ? -15.711 -7 -4.781 1 92.88 62 PRO B N 1
ATOM 1398 C CA . PRO B 1 62 ? -16.797 -6.316 -4.059 1 92.88 62 PRO B CA 1
ATOM 1399 C C . PRO B 1 62 ? -16.812 -4.812 -4.309 1 92.88 62 PRO B C 1
ATOM 1401 O O . PRO B 1 62 ? -17.844 -4.164 -4.133 1 92.88 62 PRO B O 1
ATOM 1404 N N . GLU B 1 63 ? -15.711 -4.309 -4.719 1 94.56 63 GLU B N 1
ATOM 1405 C CA . GLU B 1 63 ? -15.602 -2.863 -4.887 1 94.56 63 GLU B CA 1
ATOM 1406 C C . GLU B 1 63 ? -15.945 -2.441 -6.312 1 94.56 63 GLU B C 1
ATOM 1408 O O . GLU B 1 63 ? -16.812 -1.581 -6.52 1 94.56 63 GLU B O 1
ATOM 1413 N N . CYS B 1 64 ? -15.391 -3.006 -7.328 1 94.25 64 CYS B N 1
ATOM 1414 C CA . CYS B 1 64 ? -15.547 -2.521 -8.695 1 94.25 64 CYS B CA 1
ATOM 1415 C C . CYS B 1 64 ? -16.375 -3.498 -9.531 1 94.25 64 CYS B C 1
ATOM 1417 O O . CYS B 1 64 ? -16.703 -3.209 -10.68 1 94.25 64 CYS B O 1
ATOM 1419 N N . ARG B 1 65 ? -16.562 -4.734 -9.094 1 92 65 ARG B N 1
ATOM 1420 C CA . ARG B 1 65 ? -17.422 -5.762 -9.68 1 92 65 ARG B CA 1
ATOM 1421 C C . ARG B 1 65 ? -16.734 -6.449 -10.852 1 92 65 ARG B C 1
ATOM 1423 O O . ARG B 1 65 ? -17.359 -7.195 -11.602 1 92 65 ARG B O 1
ATOM 1430 N N . GLN B 1 66 ? -15.547 -6.102 -11 1 91.56 66 GLN B N 1
ATOM 1431 C CA . GLN B 1 66 ? -14.805 -6.844 -12.016 1 91.56 66 GLN B CA 1
ATOM 1432 C C . GLN B 1 66 ? -14.734 -8.328 -11.672 1 91.56 66 GLN B C 1
ATOM 1434 O O . GLN B 1 66 ? -14.477 -8.695 -10.523 1 91.56 66 GLN B O 1
ATOM 1439 N N . VAL B 1 67 ? -14.992 -9.148 -12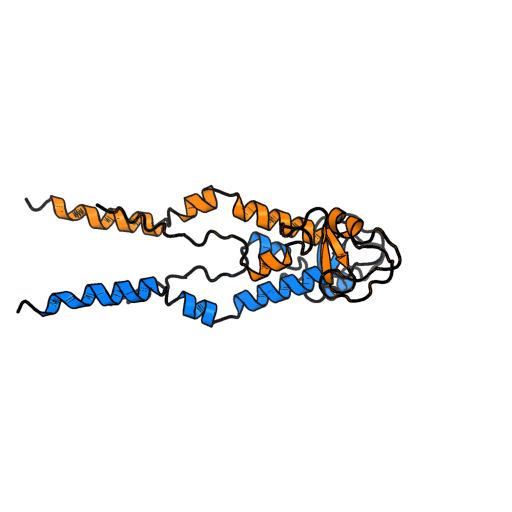.664 1 89 67 VAL B N 1
ATOM 1440 C CA . VAL B 1 67 ? -14.914 -10.594 -12.461 1 89 67 VAL B CA 1
ATOM 1441 C C . VAL B 1 67 ? -13.469 -11 -12.18 1 89 67 VAL B C 1
ATOM 1443 O O . VAL B 1 67 ? -12.547 -10.547 -12.867 1 89 67 VAL B O 1
ATOM 1446 N N . CYS B 1 68 ? -13.305 -11.664 -11.102 1 85.88 68 CYS B N 1
ATOM 1447 C CA . CYS B 1 68 ? -11.992 -12.156 -10.711 1 85.88 68 CYS B CA 1
ATOM 1448 C C . CYS B 1 68 ? -11.914 -13.672 -10.828 1 85.88 68 CYS B C 1
ATOM 1450 O O . CYS B 1 68 ? -12.547 -14.391 -10.055 1 85.88 68 CYS B O 1
ATOM 1452 N N . PRO B 1 69 ? -11.367 -14.102 -11.953 1 73.31 69 PRO B N 1
ATOM 1453 C CA . PRO B 1 69 ? -11.281 -15.555 -12.086 1 73.31 69 PRO B CA 1
ATOM 1454 C C . PRO B 1 69 ? -10.695 -16.219 -10.852 1 73.31 69 PRO B C 1
ATOM 1456 O O . PRO B 1 69 ? -9.898 -15.617 -10.133 1 73.31 69 PRO B O 1
ATOM 1459 N N . GLY B 1 70 ? -11.453 -17.156 -10.273 1 63.97 70 GLY B N 1
ATOM 1460 C CA . GLY B 1 70 ? -11.164 -17.969 -9.102 1 63.97 70 GLY B CA 1
ATOM 1461 C C . GLY B 1 70 ? -9.711 -18.406 -9.016 1 63.97 70 GLY B C 1
ATOM 1462 O O . GLY B 1 70 ? -9.352 -19.469 -9.523 1 63.97 70 GLY B O 1
ATOM 1463 N N . GLY B 1 71 ? -8.766 -17.359 -9.211 1 61.12 71 GLY B N 1
ATOM 1464 C CA . GLY B 1 71 ? -7.355 -17.688 -9.047 1 61.12 71 GLY B CA 1
ATOM 1465 C C . GLY B 1 71 ? -6.809 -17.281 -7.688 1 61.12 71 GLY B C 1
ATOM 1466 O O . GLY B 1 71 ? -7.57 -16.953 -6.777 1 61.12 71 GLY B O 1
ATOM 1467 N N . GLU B 1 72 ? -5.504 -17.5 -7.57 1 63.38 72 GLU B N 1
ATOM 1468 C CA . GLU B 1 72 ? -4.746 -17.328 -6.332 1 63.38 72 GLU B CA 1
ATOM 1469 C C . GLU B 1 72 ? -4.805 -15.883 -5.844 1 63.38 72 GLU B C 1
ATOM 1471 O O . GLU B 1 72 ? -4.461 -14.961 -6.582 1 63.38 72 GLU B O 1
ATOM 1476 N N . LEU B 1 73 ? -5.742 -15.734 -4.879 1 78.19 73 LEU B N 1
ATOM 1477 C CA . LEU B 1 73 ? -5.648 -14.523 -4.07 1 78.19 73 LEU B CA 1
ATOM 1478 C C . LEU B 1 73 ? -4.207 -14.258 -3.658 1 78.19 73 LEU B C 1
ATOM 1480 O O . LEU B 1 73 ? -3.459 -15.188 -3.357 1 78.19 73 LEU B O 1
ATOM 1484 N N . ARG B 1 74 ? -3.84 -13.062 -3.994 1 80.25 74 ARG B N 1
ATOM 1485 C CA . ARG B 1 74 ? -2.457 -12.734 -3.662 1 80.25 74 ARG B CA 1
ATOM 1486 C C . ARG B 1 74 ? -2.371 -12.023 -2.318 1 80.25 74 ARG B C 1
ATOM 1488 O O . ARG B 1 74 ? -3.117 -11.07 -2.064 1 80.25 74 ARG B O 1
ATOM 1495 N N . ALA B 1 75 ? -1.533 -12.75 -1.48 1 86.25 75 ALA B N 1
ATOM 1496 C CA . ALA B 1 75 ? -1.283 -12.086 -0.201 1 86.25 75 ALA B CA 1
ATOM 1497 C C . ALA B 1 75 ? -0.623 -10.727 -0.405 1 86.25 75 ALA B C 1
ATOM 1499 O O . ALA B 1 75 ? 0.292 -10.594 -1.221 1 86.25 75 ALA B O 1
ATOM 1500 N N . GLY B 1 76 ? -1.189 -9.766 0.253 1 92.06 76 GLY B N 1
ATOM 1501 C CA . GLY B 1 76 ? -0.682 -8.414 0.132 1 92.06 76 GLY B CA 1
ATOM 1502 C C . GLY B 1 76 ? 0.186 -7.992 1.304 1 92.06 76 GLY B C 1
ATOM 1503 O O . GLY B 1 76 ? -0.148 -7.051 2.023 1 92.06 76 GLY B O 1
ATOM 1504 N N . ARG B 1 77 ? 1.382 -8.656 1.469 1 92.81 77 ARG B N 1
ATOM 1505 C CA . ARG B 1 77 ? 2.254 -8.359 2.602 1 92.81 77 ARG B CA 1
ATOM 1506 C C . ARG B 1 77 ? 2.67 -6.895 2.611 1 92.81 77 ARG B C 1
ATOM 1508 O O . ARG B 1 77 ? 2.688 -6.258 3.666 1 92.81 77 ARG B O 1
ATOM 1515 N N . PRO B 1 78 ? 2.988 -6.363 1.419 1 95.94 78 PRO B N 1
ATOM 1516 C CA . PRO B 1 78 ? 3.289 -4.93 1.443 1 95.94 78 PRO B CA 1
ATOM 1517 C C . PRO B 1 78 ? 2.131 -4.098 1.986 1 95.94 78 PRO B C 1
ATOM 1519 O O . PRO B 1 78 ? 2.355 -3.107 2.689 1 95.94 78 PRO B O 1
ATOM 1522 N N . MET B 1 79 ? 0.894 -4.488 1.673 1 96.88 79 MET B N 1
ATOM 1523 C CA . MET B 1 79 ? -0.289 -3.791 2.172 1 96.88 79 MET B CA 1
ATOM 1524 C C . MET B 1 79 ? -0.398 -3.924 3.688 1 96.88 79 MET B C 1
ATOM 1526 O O . MET B 1 79 ? -0.777 -2.973 4.371 1 96.88 79 MET B O 1
ATOM 1530 N N . ASP B 1 80 ? -0.133 -5.078 4.172 1 97.19 80 ASP B N 1
ATOM 1531 C CA . ASP B 1 80 ? -0.12 -5.309 5.613 1 97.19 80 ASP B CA 1
ATOM 1532 C C . ASP B 1 80 ? 0.878 -4.383 6.309 1 97.19 80 ASP B C 1
ATOM 1534 O O . ASP B 1 80 ? 0.557 -3.768 7.324 1 97.19 80 ASP B O 1
ATOM 1538 N N . ASN B 1 81 ? 2.055 -4.25 5.801 1 96.5 81 ASN B N 1
ATOM 1539 C CA . ASN B 1 81 ? 3.098 -3.387 6.34 1 96.5 81 ASN B CA 1
ATOM 1540 C C . ASN B 1 81 ? 2.652 -1.928 6.383 1 96.5 81 ASN B C 1
ATOM 1542 O O . ASN B 1 81 ? 2.85 -1.242 7.387 1 96.5 81 ASN B O 1
ATOM 1546 N N . LEU B 1 82 ? 2.072 -1.492 5.285 1 97.94 82 LEU B N 1
ATOM 1547 C CA . LEU B 1 82 ? 1.631 -0.103 5.207 1 97.94 82 LEU B CA 1
ATOM 1548 C C . LEU B 1 82 ? 0.502 0.166 6.195 1 97.94 82 LEU B C 1
ATOM 1550 O O . LEU B 1 82 ? 0.468 1.222 6.832 1 97.94 82 LEU B O 1
ATOM 1554 N N . ALA B 1 83 ? -0.412 -0.778 6.281 1 98.06 83 ALA B N 1
ATOM 1555 C CA . ALA B 1 83 ? -1.508 -0.629 7.234 1 98.06 83 ALA B CA 1
ATOM 1556 C C . ALA B 1 83 ? -0.98 -0.526 8.664 1 98.06 83 ALA B C 1
ATOM 1558 O O . ALA B 1 83 ? -1.482 0.268 9.461 1 98.06 83 ALA B O 1
ATOM 1559 N N . GLU B 1 84 ? -0.02 -1.303 8.961 1 97.06 84 GLU B N 1
ATOM 1560 C CA . GLU B 1 84 ? 0.599 -1.25 10.281 1 97.06 84 GLU B CA 1
ATOM 1561 C C . GLU B 1 84 ? 1.261 0.103 10.523 1 97.06 84 GLU B C 1
ATOM 1563 O O . GLU B 1 84 ? 1.151 0.664 11.617 1 97.06 84 GLU B O 1
ATOM 1568 N N . LYS B 1 85 ? 1.946 0.567 9.586 1 96.19 85 LYS B N 1
ATOM 1569 C CA . LYS B 1 85 ? 2.576 1.878 9.711 1 96.19 85 LYS B CA 1
ATOM 1570 C C . LYS B 1 85 ? 1.532 2.971 9.922 1 96.19 85 LYS B C 1
ATOM 1572 O O . LYS B 1 85 ? 1.718 3.861 10.75 1 96.19 85 LYS B O 1
ATOM 1577 N N . ALA B 1 86 ? 0.487 2.889 9.18 1 95.88 86 ALA B N 1
ATOM 1578 C CA . ALA B 1 86 ? -0.604 3.848 9.336 1 95.88 86 ALA B CA 1
ATOM 1579 C C . ALA B 1 86 ? -1.199 3.775 10.734 1 95.88 86 ALA B C 1
ATOM 1581 O O . ALA B 1 86 ? -1.486 4.809 11.352 1 95.88 86 ALA B O 1
ATOM 1582 N N . GLN B 1 87 ? -1.378 2.605 11.203 1 95.06 87 GLN B N 1
ATOM 1583 C CA . GLN B 1 87 ? -1.92 2.406 12.547 1 95.06 87 GLN B CA 1
ATOM 1584 C C . GLN B 1 87 ? -0.994 2.992 13.609 1 95.06 87 GLN B C 1
ATOM 1586 O O . GLN B 1 87 ? -1.453 3.639 14.555 1 95.06 87 GLN B O 1
ATOM 1591 N N . ASN B 1 88 ? 0.307 2.809 13.461 1 93.69 88 ASN B N 1
ATOM 1592 C CA . ASN B 1 88 ? 1.298 3.285 14.422 1 93.69 88 ASN B CA 1
ATOM 1593 C C . ASN B 1 88 ? 1.369 4.809 14.445 1 93.69 88 ASN B C 1
ATOM 1595 O O . ASN B 1 88 ? 1.646 5.406 15.484 1 93.69 88 ASN B O 1
ATOM 1599 N N . LEU B 1 89 ? 1.136 5.414 13.281 1 88.94 89 LEU B N 1
ATOM 1600 C CA . LEU B 1 89 ? 1.078 6.867 13.203 1 88.94 89 LEU B CA 1
ATOM 1601 C C . LEU B 1 89 ? -0.081 7.414 14.031 1 88.94 89 LEU B C 1
ATOM 1603 O O . LEU B 1 89 ? 0.007 8.516 14.578 1 88.94 89 LEU B O 1
ATOM 1607 N N . SER B 1 90 ? -1.111 6.688 14.109 1 84.75 90 SER B N 1
ATOM 1608 C CA . SER B 1 90 ? -2.309 7.129 14.82 1 84.75 90 SER B CA 1
ATOM 1609 C C . SER B 1 90 ? -2.168 6.914 16.328 1 84.75 90 SER B C 1
ATOM 1611 O O . SER B 1 90 ? -2.846 7.574 17.109 1 84.75 90 SER B O 1
ATOM 1613 N N . LEU B 1 91 ? -1.339 5.969 16.734 1 81.19 91 LEU B N 1
ATOM 1614 C CA . LEU B 1 91 ? -1.209 5.613 18.141 1 81.19 91 LEU B CA 1
ATOM 1615 C C . LEU B 1 91 ? -0.13 6.457 18.828 1 81.19 91 LEU B C 1
ATOM 1617 O O . LEU B 1 91 ? -0.035 6.48 20.047 1 81.19 91 LEU B O 1
ATOM 1621 N N . ASP B 1 92 ? 0.878 6.871 18.188 1 67.19 92 ASP B N 1
ATOM 1622 C CA . ASP B 1 92 ? 1.979 7.598 18.812 1 67.19 92 ASP B CA 1
ATOM 1623 C C . ASP B 1 92 ? 1.487 8.883 19.453 1 67.19 92 ASP B C 1
ATOM 1625 O O . ASP B 1 92 ? 1.162 9.852 18.766 1 67.19 92 ASP B O 1
ATOM 1629 N N . PRO B 1 93 ? 1.154 8.781 20.75 1 57.12 93 PRO B N 1
ATOM 1630 C CA . PRO B 1 93 ? 0.762 9.953 21.531 1 57.12 93 PRO B CA 1
ATOM 1631 C C . PRO B 1 93 ? 1.792 11.078 21.453 1 57.12 93 PRO B C 1
ATOM 1633 O O . PRO B 1 93 ? 1.429 12.258 21.516 1 57.12 93 PRO B O 1
ATOM 1636 N N . LYS B 1 94 ? 3.018 10.648 21.703 1 56.44 94 LYS B N 1
ATOM 1637 C CA . LYS B 1 94 ? 4.059 11.672 21.766 1 56.44 94 LYS B CA 1
ATOM 1638 C C . LYS B 1 94 ? 4.094 12.492 20.469 1 56.44 94 LYS B C 1
ATOM 1640 O O . LYS B 1 94 ? 4.52 13.656 20.484 1 56.44 94 LYS B O 1
ATOM 1645 N N . ARG B 1 95 ? 3.982 11.648 19.469 1 51.22 95 ARG B N 1
ATOM 1646 C CA . ARG B 1 95 ? 3.906 12.398 18.219 1 51.22 95 ARG B CA 1
ATOM 1647 C C . ARG B 1 95 ? 2.729 13.367 18.234 1 51.22 95 ARG B C 1
ATOM 1649 O O . ARG B 1 95 ? 2.832 14.492 17.734 1 51.22 95 ARG B O 1
ATOM 1656 N N . GLY B 1 96 ? 1.766 12.773 18.922 1 44.97 96 GLY B N 1
ATOM 1657 C CA . GLY B 1 96 ? 0.647 13.672 19.156 1 44.97 96 GLY B CA 1
ATOM 1658 C C . GLY B 1 96 ? 0.977 14.789 20.125 1 44.97 96 GLY B C 1
ATOM 1659 O O . GLY B 1 96 ? 0.472 15.906 20 1 44.97 96 GLY B O 1
ATOM 1660 N N . GLU B 1 97 ? 1.591 14.391 21.203 1 46.91 97 GLU B N 1
ATOM 1661 C CA . GLU B 1 97 ? 1.943 15.359 22.234 1 46.91 97 GLU B CA 1
ATOM 1662 C C . GLU B 1 97 ? 3.074 16.281 21.766 1 46.91 97 GLU B C 1
ATOM 1664 O O . GLU B 1 97 ? 3.133 17.438 22.156 1 46.91 97 GLU B O 1
ATOM 1669 N N . ARG B 1 98 ? 4.18 15.633 21.328 1 46.34 98 ARG B N 1
ATOM 1670 C CA . ARG B 1 98 ? 5.34 16.438 20.938 1 46.34 98 ARG B CA 1
ATOM 1671 C C . ARG B 1 98 ? 4.961 17.5 19.922 1 46.34 98 ARG B C 1
ATOM 1673 O O . ARG B 1 98 ? 5.617 18.531 19.812 1 46.34 98 ARG B O 1
ATOM 1680 N N . GLU B 1 99 ? 4.086 16.953 19.172 1 43.69 99 GLU B N 1
ATOM 1681 C CA . GLU B 1 99 ? 3.705 17.906 18.141 1 43.69 99 GLU B CA 1
ATOM 1682 C C . GLU B 1 99 ? 2.889 19.047 18.719 1 43.69 99 GLU B C 1
ATOM 1684 O O . GLU B 1 99 ? 2.49 19.969 18 1 43.69 99 GLU B O 1
ATOM 1689 N N . HIS B 1 100 ? 2.229 18.734 19.812 1 42.03 100 HIS B N 1
ATOM 1690 C CA . HIS B 1 100 ? 1.604 19.859 20.5 1 42.03 100 HIS B CA 1
ATOM 1691 C C . HIS B 1 100 ? 2.646 20.875 20.953 1 42.03 100 HIS B C 1
ATOM 1693 O O . HIS B 1 100 ? 2.314 22.031 21.219 1 42.03 100 HIS B O 1
ATOM 1699 N N . ARG B 1 101 ? 3.764 20.438 21.438 1 39.62 101 ARG B N 1
ATOM 1700 C CA . ARG B 1 101 ? 4.754 21.453 21.781 1 39.62 101 ARG B CA 1
ATOM 1701 C C . ARG B 1 101 ? 5.434 22.016 20.531 1 39.62 101 ARG B C 1
ATOM 1703 O O . ARG B 1 101 ? 6.363 21.391 20.016 1 39.62 101 ARG B O 1
ATOM 1710 N N . CYS B 1 102 ? 4.66 22.344 19.609 1 39.97 102 CYS B N 1
ATOM 1711 C CA . CYS B 1 102 ? 5.469 23.031 18.609 1 39.97 102 CYS B CA 1
ATOM 1712 C C . CYS B 1 102 ? 6.594 23.828 19.266 1 39.97 102 CYS B C 1
ATOM 1714 O O . CYS B 1 102 ? 6.348 24.641 20.156 1 39.97 102 CYS B O 1
ATOM 1716 N N . ASP B 1 103 ? 7.699 23.141 19.469 1 37.03 103 ASP B N 1
ATOM 1717 C CA . ASP B 1 103 ? 8.844 23.781 20.109 1 37.03 103 ASP B CA 1
ATOM 1718 C C . ASP B 1 103 ? 8.781 25.297 19.984 1 37.03 103 ASP B C 1
ATOM 1720 O O . ASP B 1 103 ? 9.242 26.016 20.859 1 37.03 103 ASP B O 1
ATOM 1724 N N . ASP B 1 104 ? 8.445 25.656 18.719 1 37.66 104 ASP B N 1
ATOM 1725 C CA . ASP B 1 104 ? 8.508 27.094 18.5 1 37.66 104 ASP B CA 1
ATOM 1726 C C . ASP B 1 104 ? 7.371 27.812 19.234 1 37.66 104 ASP B C 1
ATOM 1728 O O . ASP B 1 104 ? 7.395 29.031 19.406 1 37.66 104 ASP B O 1
ATOM 1732 N N . HIS B 1 105 ? 6.207 26.984 19.297 1 39.5 105 HIS B N 1
ATOM 1733 C CA . HIS B 1 105 ? 5.152 27.703 20 1 39.5 105 HIS B CA 1
ATOM 1734 C C . HIS B 1 105 ? 5.43 27.766 21.5 1 39.5 105 HIS B C 1
ATOM 1736 O O . HIS B 1 105 ? 4.668 28.359 22.266 1 39.5 105 HIS B O 1
ATOM 1742 N N . ARG B 1 106 ? 6.18 26.828 21.875 1 38.12 106 ARG B N 1
ATOM 1743 C CA . ARG B 1 106 ? 6.496 26.953 23.297 1 38.12 106 ARG B CA 1
ATOM 1744 C C . ARG B 1 106 ? 7.172 28.281 23.594 1 38.12 106 ARG B C 1
ATOM 1746 O O . ARG B 1 106 ? 6.965 28.875 24.656 1 38.12 106 ARG B O 1
ATOM 1753 N N . GLU B 1 107 ? 7.941 28.641 22.609 1 38.41 107 GLU B N 1
ATOM 1754 C CA . GLU B 1 107 ? 8.789 29.781 22.953 1 38.41 107 GLU B CA 1
ATOM 1755 C C . GLU B 1 107 ? 8.008 31.094 22.891 1 38.41 107 GLU B C 1
ATOM 1757 O O . GLU B 1 107 ? 8.406 32.094 23.5 1 38.41 107 GLU B O 1
ATOM 1762 N N . GLU B 1 108 ? 6.941 31.078 22.047 1 40.72 108 GLU B N 1
ATOM 1763 C CA . GLU B 1 108 ? 6.32 32.375 21.859 1 40.72 108 GLU B CA 1
ATOM 1764 C C . GLU B 1 108 ? 5.434 32.75 23.047 1 40.72 108 GLU B C 1
ATOM 1766 O O . GLU B 1 108 ? 5.109 33.906 23.266 1 40.72 108 GLU B O 1
ATOM 1771 N N . LEU B 1 109 ? 4.855 31.641 23.625 1 38.44 109 LEU B N 1
ATOM 1772 C CA . LEU B 1 109 ? 3.982 32 24.734 1 38.44 109 LEU B CA 1
ATOM 1773 C C . LEU B 1 109 ? 4.793 32.562 25.891 1 38.44 109 LEU B C 1
ATOM 1775 O O . LEU B 1 109 ? 4.277 33.344 26.688 1 38.44 109 LEU B O 1
ATOM 1779 N N . LYS B 1 110 ? 6.043 32.094 25.969 1 39.28 110 LYS B N 1
ATOM 1780 C CA . LYS B 1 110 ? 6.812 32.5 27.125 1 39.28 110 LYS B CA 1
ATOM 1781 C C . LYS B 1 110 ? 7.203 33.969 27.031 1 39.28 110 LYS B C 1
ATOM 1783 O O . LYS B 1 110 ? 7.43 34.625 28.047 1 39.28 110 LYS B O 1
ATOM 1788 N N . SER B 1 111 ? 7.375 34.375 25.734 1 39.78 111 SER B N 1
ATOM 1789 C CA . SER B 1 111 ? 8.008 35.688 25.641 1 39.78 111 SER B CA 1
ATOM 1790 C C . SER B 1 111 ? 6.992 36.781 25.844 1 39.78 111 SER B C 1
ATOM 1792 O O . SER B 1 111 ? 7.371 37.969 26.016 1 39.78 111 SER B O 1
ATOM 1794 N N . THR B 1 112 ? 5.742 36.438 25.562 1 39.78 112 THR B N 1
ATOM 1795 C CA . THR B 1 112 ? 4.852 37.594 25.641 1 39.78 112 THR B CA 1
ATOM 1796 C C . THR B 1 112 ? 4.488 37.906 27.094 1 39.78 112 THR B C 1
ATOM 1798 O O . THR B 1 112 ? 3.844 38.906 27.391 1 39.78 112 THR B O 1
ATOM 1801 N N . LYS B 1 113 ? 4.707 36.938 28.016 1 39.12 113 LYS B N 1
ATOM 1802 C CA . LYS B 1 113 ? 4.258 37.156 29.391 1 39.12 113 LYS B CA 1
ATOM 1803 C C . LYS B 1 113 ? 5.25 38.031 30.141 1 39.12 113 LYS B C 1
ATOM 1805 O O . LYS B 1 113 ? 5.008 38.406 31.297 1 39.12 113 LYS B O 1
ATOM 1810 N N . VAL B 1 114 ? 6.469 38.094 29.625 1 34.16 114 VAL B N 1
ATOM 1811 C CA . VAL B 1 114 ? 7.469 38.594 30.578 1 34.16 114 VAL B CA 1
ATOM 1812 C C . VAL B 1 114 ? 7.219 40.062 30.906 1 34.16 114 VAL B C 1
ATOM 1814 O O . VAL B 1 114 ? 7.449 40.5 32.031 1 34.16 114 VAL B O 1
ATOM 1817 N N . HIS B 1 115 ? 7.09 40.812 29.875 1 36.78 115 HIS B N 1
ATOM 1818 C CA . HIS B 1 115 ? 7.625 42.125 30.188 1 36.78 115 HIS B CA 1
ATOM 1819 C C . HIS B 1 115 ? 6.613 42.969 30.953 1 36.78 115 HIS B C 1
ATOM 1821 O O . HIS B 1 115 ? 6.809 44.156 31.141 1 36.78 115 HIS B O 1
ATOM 1827 N N . LYS B 1 116 ? 5.43 42.438 31.203 1 38.22 116 LYS B N 1
ATOM 1828 C CA . LYS B 1 116 ? 4.531 43.469 31.703 1 38.22 116 LYS B CA 1
ATOM 1829 C C . LYS B 1 116 ? 4.812 43.781 33.188 1 38.22 116 LYS B C 1
ATOM 1831 O O . LYS B 1 116 ? 4.141 44.594 33.781 1 38.22 116 LYS B O 1
ATOM 1836 N N . GLU B 1 117 ? 5.609 42.906 33.781 1 41.16 117 GLU B N 1
ATOM 1837 C CA . GLU B 1 117 ? 5.539 43.062 35.25 1 41.16 117 GLU B CA 1
ATOM 1838 C C . GLU B 1 117 ? 6.32 44.281 35.719 1 41.16 117 GLU B C 1
ATOM 1840 O O . GLU B 1 117 ?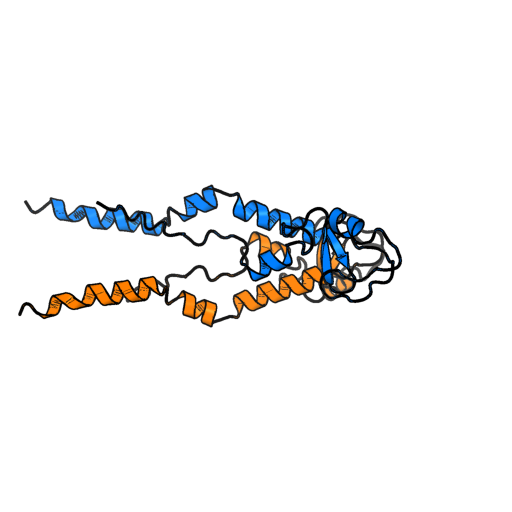 6.293 44.625 36.906 1 41.16 117 GLU B O 1
ATOM 1845 N N . ARG B 1 118 ? 7.285 44.688 34.969 1 34.62 118 ARG B N 1
ATOM 1846 C CA . ARG B 1 118 ? 8.18 45.469 35.844 1 34.62 118 ARG B CA 1
ATOM 1847 C C . ARG B 1 118 ? 7.648 46.875 36.062 1 34.62 118 ARG B C 1
ATOM 1849 O O . ARG B 1 118 ? 8.18 47.594 36.906 1 34.62 118 ARG B O 1
ATOM 1856 N N . THR B 1 119 ? 6.855 47.375 35.125 1 33.97 119 THR B N 1
ATOM 1857 C CA . THR B 1 119 ? 6.855 48.844 35.312 1 33.97 119 THR B CA 1
ATOM 1858 C C . THR B 1 119 ? 5.914 49.25 36.438 1 33.97 119 THR B C 1
ATOM 1860 O O . THR B 1 119 ? 5.762 50.438 36.75 1 33.97 119 THR B O 1
ATOM 1863 N N . LEU B 1 120 ? 5.691 48.438 37.469 1 30.36 120 LEU B N 1
ATOM 1864 C CA . LEU B 1 120 ? 5.109 49.219 38.562 1 30.36 120 LEU B CA 1
ATOM 1865 C C . LEU B 1 120 ? 6.164 50.062 39.25 1 30.36 120 LEU B C 1
ATOM 1867 O O . LEU B 1 120 ? 7.18 49.562 39.719 1 30.36 120 LEU B O 1
#

Organism: Callorhinchus milii (NCBI:txid7868)

pLDDT: mean 72.42, std 25.69, range [23.44, 98.38]

Solvent-accessible surface area (backbone atoms only — not comparable to full-atom values): 13861 Å² total; per-residue (Å²): 133,81,75,69,69,69,66,63,72,47,72,52,65,37,59,34,65,72,56,41,56,72,36,29,11,83,84,80,71,40,66,35,56,67,22,26,34,49,94,88,28,56,50,30,22,43,68,57,46,53,65,68,41,72,49,76,87,52,39,44,40,91,82,82,56,49,76,37,77,93,59,86,68,35,77,27,51,48,56,34,53,46,28,51,46,42,52,51,41,66,60,41,53,57,57,48,48,51,41,56,45,36,67,69,58,54,52,53,63,59,60,71,65,55,74,73,66,65,83,116,132,81,75,70,69,70,65,63,73,43,73,50,62,37,57,34,65,72,54,42,56,71,35,30,10,80,83,79,70,41,67,35,56,67,24,26,34,50,94,88,28,55,52,29,22,42,70,58,47,53,65,70,42,72,49,78,89,50,39,44,40,92,84,80,56,49,77,37,75,94,58,84,70,35,76,27,50,47,55,34,52,45,28,49,47,42,51,51,40,65,62,41,52,56,58,46,49,52,40,56,45,37,68,69,59,54,53,53,62,58,61,69,64,56,73,73,67,64,80,114